Protein AF-A0A0F9AX05-F1 (afdb_monomer_lite)

pLDDT: mean 88.84, std 12.66, range [27.89, 98.5]

Radius of gyration: 30.12 Å; chains: 1; bounding box: 55×56×84 Å

Sequence (319 aa):
MSYNGGSSTVTGVDFEAWIVAEFLSKAILDDSISVKPQAKIIKNINGKEDKPLIEDVVVFRKDNIEFYDCKYRAPKAGQWTFARLKEHGVLDRLKKQYLKTPSYKLFFATGSPCPLIDEGFRRSASSETVFEARTGIKKGGYEIEWDKTKEYLGFTDKEMIGFTKRVELHQVNLKNLKEGIIPRLMDKITQVDSLPVLLKNLAEEAAGRGERITQGKIIDYLKKNGITPRSPLGTDEIIRDFKIASATLSNIKSTIGRKHHIPRDKTRRLIEWVETTSDEKKAACLIGAMGIGKTVITHDLCKELQNKSIPVLGIKTDH

Secondary structure (DSSP, 8-state):
------HHHHHHHHHHHHHHHHHHHHHHH-TT-EEEEEEEEE--TTSS--EEEEEEEEEE-SS-EEEEEEESS-GGGS---HHHHHHTTHHHHHHHHHHH-TTEEEEEEESS--HIIIIIIHHHHT-SSHHHHHHHHHHTT-HHHHHHHHHHHT--HHHHHHHHTTEEEEE--HHHHHHHHHHHHTTTBS-GGGHHHHHHHHHHHHHHHTPPEEHHHHHHHHHHTT--BPPPPPHHHHHHHHHHHTHHHHTS--EETTTEE---HHHHHHHHHHHH--GGG--------TTS-HHHHHHHHHHHHHHTT----------

Structure (mmCIF, N/CA/C/O backbone):
data_AF-A0A0F9AX05-F1
#
_entry.id   AF-A0A0F9AX05-F1
#
loop_
_atom_site.group_PDB
_atom_site.id
_atom_site.type_symbol
_atom_site.label_atom_id
_atom_site.label_alt_id
_atom_site.label_comp_id
_atom_site.label_asym_id
_atom_site.label_entity_id
_atom_site.label_seq_id
_atom_site.pdbx_PDB_ins_code
_atom_site.Cartn_x
_atom_site.Cartn_y
_atom_site.Cartn_z
_atom_site.occupancy
_atom_site.B_iso_or_equiv
_atom_site.auth_seq_id
_atom_site.auth_comp_id
_atom_site.auth_asym_id
_atom_site.auth_atom_id
_atom_site.pdbx_PDB_model_num
ATOM 1 N N . MET A 1 1 ? -5.572 15.000 -27.163 1.00 34.84 1 MET A N 1
ATOM 2 C CA . MET A 1 1 ? -6.143 13.689 -27.537 1.00 34.84 1 MET A CA 1
ATOM 3 C C . MET A 1 1 ? -7.502 13.577 -26.873 1.00 34.84 1 MET A C 1
ATOM 5 O O . MET A 1 1 ? -7.576 13.745 -25.663 1.00 34.84 1 MET A O 1
ATOM 9 N N . SER A 1 2 ? -8.563 13.407 -27.656 1.00 27.89 2 SER A N 1
ATOM 10 C CA . SER A 1 2 ? -9.942 13.256 -27.184 1.00 27.89 2 SER A CA 1
ATOM 11 C C . SER A 1 2 ? -10.171 11.839 -26.652 1.00 27.89 2 SER A C 1
ATOM 13 O O . SER A 1 2 ? -9.955 10.873 -27.381 1.00 27.89 2 SER A O 1
ATOM 15 N N . TYR A 1 3 ? -10.626 11.702 -25.406 1.00 40.06 3 TYR A N 1
ATOM 16 C CA . TYR A 1 3 ? -11.105 10.423 -24.878 1.00 40.06 3 TYR A CA 1
ATOM 17 C C . TYR A 1 3 ? -12.599 10.286 -25.192 1.00 40.06 3 TYR A C 1
ATOM 19 O O . TYR A 1 3 ? -13.436 10.834 -24.480 1.00 40.06 3 TYR A O 1
ATOM 27 N N . ASN A 1 4 ? -12.946 9.552 -26.251 1.00 34.69 4 ASN A N 1
ATOM 28 C CA . ASN A 1 4 ? -14.313 9.053 -26.410 1.00 34.69 4 ASN A CA 1
ATOM 29 C C . ASN A 1 4 ? -14.514 7.950 -25.360 1.00 34.69 4 ASN A C 1
ATOM 31 O O . ASN A 1 4 ? -13.909 6.882 -25.451 1.00 34.69 4 ASN A O 1
ATOM 35 N N . GLY A 1 5 ? -15.280 8.252 -24.310 1.00 37.34 5 GLY A N 1
ATOM 36 C CA . GLY A 1 5 ? -15.431 7.407 -23.126 1.00 37.34 5 GLY A CA 1
ATOM 37 C C . GLY A 1 5 ? -16.178 6.104 -23.409 1.00 37.34 5 GLY A C 1
ATOM 38 O O . GLY A 1 5 ? -17.397 6.046 -23.296 1.00 37.34 5 GLY A O 1
ATOM 39 N N . GLY A 1 6 ? -15.440 5.044 -23.738 1.00 39.84 6 GLY A N 1
ATOM 40 C CA . GLY A 1 6 ? -15.923 3.668 -23.614 1.00 39.84 6 GLY A CA 1
ATOM 41 C C . GLY A 1 6 ? -15.922 3.216 -22.148 1.00 39.84 6 GLY A C 1
ATOM 42 O O . GLY A 1 6 ? -15.252 3.819 -21.304 1.00 39.84 6 GLY A O 1
ATOM 43 N N . SER A 1 7 ? -16.627 2.124 -21.826 1.00 46.06 7 SER A N 1
ATOM 44 C CA . SER A 1 7 ? -16.709 1.610 -20.443 1.00 46.06 7 SER A CA 1
ATOM 45 C C . SER A 1 7 ? -15.331 1.316 -19.831 1.00 46.06 7 SER A C 1
ATOM 47 O O . SER A 1 7 ? -15.140 1.498 -18.632 1.00 46.06 7 SER A O 1
ATOM 49 N N . SER A 1 8 ? -14.338 0.973 -20.661 1.00 47.75 8 SER A N 1
ATOM 50 C CA . SER A 1 8 ? -12.946 0.768 -20.250 1.00 47.75 8 SER A CA 1
ATOM 51 C C . SER A 1 8 ? -12.280 2.029 -19.687 1.00 47.75 8 SER A C 1
ATOM 53 O O . SER A 1 8 ? -11.502 1.924 -18.741 1.00 47.75 8 SER A O 1
ATOM 55 N N . THR A 1 9 ? -12.604 3.216 -20.214 1.00 56.28 9 THR A N 1
ATOM 56 C CA . THR A 1 9 ? -12.087 4.496 -19.704 1.00 56.28 9 THR A CA 1
ATOM 57 C C . THR A 1 9 ? -12.684 4.793 -18.333 1.00 56.28 9 THR A C 1
ATOM 59 O O . THR A 1 9 ? -11.942 5.120 -17.416 1.00 56.28 9 THR A O 1
ATOM 62 N N . VAL A 1 10 ? -13.993 4.574 -18.157 1.00 60.84 10 VAL A N 1
ATOM 63 C CA . VAL A 1 10 ? -14.694 4.778 -16.875 1.00 60.84 10 VAL A CA 1
ATOM 64 C C . VAL A 1 10 ? -14.176 3.826 -15.791 1.00 60.84 10 VAL A C 1
ATOM 66 O O . VAL A 1 10 ? -13.926 4.258 -14.670 1.00 60.84 10 VAL A O 1
ATOM 69 N N . THR A 1 11 ? -13.944 2.551 -16.123 1.00 64.75 11 THR A N 1
ATOM 70 C CA . THR A 1 11 ? -13.353 1.584 -15.177 1.00 64.75 11 THR A CA 1
ATOM 71 C C . THR A 1 11 ? -11.884 1.857 -14.862 1.00 64.75 11 THR A C 1
ATOM 73 O O . THR A 1 11 ? -11.424 1.477 -13.791 1.00 64.75 11 THR A O 1
ATOM 76 N N . GLY A 1 12 ? -11.156 2.491 -15.790 1.00 63.97 12 GLY A N 1
ATOM 77 C CA . GLY A 1 12 ? -9.798 2.981 -15.563 1.00 63.97 12 GLY A CA 1
ATOM 78 C C . GLY A 1 12 ? -9.808 4.048 -14.479 1.00 63.97 12 GLY A C 1
ATOM 79 O O . GLY A 1 12 ? -9.321 3.769 -13.394 1.00 63.97 12 GLY A O 1
ATOM 80 N N . VAL A 1 13 ? -10.519 5.160 -14.728 1.00 70.31 13 VAL A N 1
ATOM 81 C CA . VAL A 1 13 ? -10.660 6.295 -13.789 1.00 70.31 13 VAL A CA 1
ATOM 82 C C . VAL A 1 13 ? -11.054 5.839 -12.380 1.00 70.31 13 VAL A C 1
ATOM 84 O O . VAL A 1 13 ? -10.560 6.362 -11.382 1.00 70.31 13 VAL A O 1
ATOM 87 N N . ASP A 1 14 ? -11.956 4.853 -12.287 1.00 84.69 14 ASP A N 1
ATOM 88 C CA . ASP A 1 14 ? -12.377 4.281 -11.006 1.00 84.69 14 ASP A CA 1
ATOM 89 C C . ASP A 1 14 ? -11.187 3.656 -10.257 1.00 84.69 14 ASP A C 1
ATOM 91 O O . ASP A 1 14 ? -11.012 3.910 -9.067 1.00 84.69 14 ASP A O 1
ATOM 95 N N . PHE A 1 15 ? -10.337 2.880 -10.938 1.00 91.38 15 PHE A N 1
ATOM 96 C CA . PHE A 1 15 ? -9.181 2.207 -10.339 1.00 91.38 15 PHE A CA 1
ATOM 97 C C . PHE A 1 15 ? -8.187 3.178 -9.705 1.00 91.38 15 PHE A C 1
ATOM 99 O O . PHE A 1 15 ? -7.765 2.936 -8.575 1.00 91.38 15 PHE A O 1
ATOM 106 N N . GLU A 1 16 ? -7.825 4.273 -10.380 1.00 92.94 16 GLU A N 1
ATOM 107 C CA . GLU A 1 16 ? -6.851 5.219 -9.824 1.00 92.94 16 GLU A CA 1
ATOM 108 C C . GLU A 1 16 ? -7.374 5.895 -8.544 1.00 92.94 16 GLU A C 1
ATOM 110 O O . GLU A 1 16 ? -6.639 6.027 -7.563 1.00 92.94 16 GLU A O 1
ATOM 115 N N . ALA A 1 17 ? -8.667 6.230 -8.492 1.00 94.62 17 ALA A N 1
ATOM 116 C CA . ALA A 1 17 ? -9.295 6.739 -7.273 1.00 94.62 17 ALA A CA 1
ATOM 117 C C . ALA A 1 17 ? -9.301 5.696 -6.138 1.00 94.62 17 ALA A C 1
ATOM 119 O O . ALA A 1 17 ? -9.070 6.041 -4.977 1.00 94.62 17 ALA A O 1
ATOM 120 N N . TRP A 1 18 ? -9.497 4.412 -6.460 1.00 96.12 18 TRP A N 1
ATOM 121 C CA . TRP A 1 18 ? -9.422 3.324 -5.478 1.00 96.12 18 TRP A CA 1
ATOM 122 C C . TRP A 1 18 ? -8.009 3.090 -4.931 1.00 96.12 18 TRP A C 1
ATOM 124 O O . TRP A 1 18 ? -7.873 2.770 -3.751 1.00 96.12 18 TRP A O 1
ATOM 134 N N . ILE A 1 19 ? -6.959 3.303 -5.732 1.00 96.81 19 ILE A N 1
ATOM 135 C CA . ILE A 1 19 ? -5.568 3.291 -5.241 1.00 96.81 19 ILE A CA 1
ATOM 136 C C . ILE A 1 19 ? -5.365 4.379 -4.185 1.00 96.81 19 ILE A C 1
ATOM 138 O O . ILE A 1 19 ? -4.797 4.124 -3.122 1.00 96.81 19 ILE A O 1
ATOM 142 N N . VAL A 1 20 ? -5.853 5.593 -4.449 1.00 97.44 20 VAL A N 1
ATOM 143 C CA . VAL A 1 20 ? -5.763 6.692 -3.480 1.00 97.44 20 VAL A CA 1
ATOM 144 C C . VAL A 1 20 ? -6.557 6.352 -2.220 1.00 97.44 20 VAL A C 1
ATOM 146 O O . VAL A 1 20 ? -6.007 6.468 -1.128 1.00 97.44 20 VAL A O 1
ATOM 149 N N . ALA A 1 21 ? -7.798 5.873 -2.350 1.00 97.38 21 ALA A N 1
ATOM 150 C CA . ALA A 1 21 ? -8.639 5.477 -1.217 1.00 97.38 21 ALA A CA 1
ATOM 151 C C . ALA A 1 21 ? -7.967 4.418 -0.322 1.00 97.38 21 ALA A C 1
ATOM 153 O O . ALA A 1 21 ? -7.997 4.526 0.906 1.00 97.38 21 ALA A O 1
ATOM 154 N N . GLU A 1 22 ? -7.290 3.441 -0.927 1.00 97.12 22 GLU A N 1
ATOM 155 C CA . GLU A 1 22 ? -6.486 2.449 -0.214 1.00 97.12 22 GLU A CA 1
ATOM 156 C C . GLU A 1 22 ? -5.372 3.111 0.616 1.00 97.12 22 GLU A C 1
ATOM 158 O O . GLU A 1 22 ? -5.210 2.791 1.796 1.00 97.12 22 GLU A O 1
ATOM 163 N N . PHE A 1 23 ? -4.632 4.079 0.066 1.00 98.00 23 PHE A N 1
ATOM 164 C CA . PHE A 1 23 ? -3.624 4.813 0.843 1.00 98.00 23 PHE A CA 1
ATOM 165 C C . PHE A 1 23 ? -4.230 5.715 1.919 1.00 98.00 23 PHE A C 1
ATOM 167 O O . PHE A 1 23 ? -3.675 5.795 3.014 1.00 98.00 23 PHE A O 1
ATOM 174 N N . LEU A 1 24 ? -5.375 6.349 1.656 1.00 98.12 24 LEU A N 1
ATOM 175 C CA . LEU A 1 24 ? -6.085 7.145 2.660 1.00 98.12 24 LEU A CA 1
ATOM 176 C C . LEU A 1 24 ? -6.514 6.288 3.848 1.00 98.12 24 LEU A C 1
ATOM 178 O O . LEU A 1 24 ? -6.349 6.699 4.991 1.00 98.12 24 LEU A O 1
ATOM 182 N N . SER A 1 25 ? -6.980 5.066 3.599 1.00 96.88 25 SER A N 1
ATOM 183 C CA . SER A 1 25 ? -7.344 4.153 4.683 1.00 96.88 25 SER A CA 1
ATOM 184 C C . SER A 1 25 ? -6.146 3.762 5.565 1.00 96.88 25 SER A C 1
ATOM 186 O O . SER A 1 25 ? -6.307 3.563 6.765 1.00 96.88 25 SER A O 1
ATOM 188 N N . LYS A 1 26 ? -4.930 3.708 5.001 1.00 96.62 26 LYS A N 1
ATOM 189 C CA . LYS A 1 26 ? -3.686 3.519 5.767 1.00 96.62 26 LYS A CA 1
ATOM 190 C C . LYS A 1 26 ? -3.318 4.784 6.540 1.00 96.62 26 LYS A C 1
ATOM 192 O O . LYS A 1 26 ? -2.958 4.689 7.704 1.00 96.62 26 LYS A O 1
ATOM 197 N N . ALA A 1 27 ? -3.480 5.956 5.927 1.00 96.81 27 ALA A N 1
ATOM 198 C CA . ALA A 1 27 ? -3.224 7.248 6.563 1.00 96.81 27 ALA A CA 1
ATOM 199 C C . ALA A 1 27 ? -4.173 7.561 7.730 1.00 96.81 27 ALA A C 1
ATOM 201 O O . ALA A 1 27 ? -3.827 8.338 8.610 1.00 96.81 27 ALA A O 1
ATOM 202 N N . ILE A 1 28 ? -5.354 6.936 7.791 1.00 95.00 28 ILE A N 1
ATOM 203 C CA . ILE A 1 28 ? -6.207 6.988 8.990 1.00 95.00 28 ILE A CA 1
ATOM 204 C C . ILE A 1 28 ? -5.493 6.373 10.200 1.00 95.00 28 ILE A C 1
ATOM 206 O O . ILE A 1 28 ? -5.662 6.866 11.312 1.00 95.00 28 ILE A O 1
ATOM 210 N N . LEU A 1 29 ? -4.691 5.326 9.996 1.00 92.69 29 LEU A N 1
ATOM 211 C CA . LEU A 1 29 ? -4.009 4.587 11.063 1.00 92.69 29 LEU A CA 1
ATOM 212 C C . LEU A 1 29 ? -2.605 5.112 11.384 1.00 92.69 29 LEU A C 1
ATOM 214 O O . LEU A 1 29 ? -2.062 4.761 12.426 1.00 92.69 29 LEU A O 1
ATOM 218 N N . ASP A 1 30 ? -2.025 5.917 10.498 1.00 93.75 30 ASP A N 1
ATOM 219 C CA . ASP A 1 30 ? -0.642 6.385 10.578 1.00 93.75 30 ASP A CA 1
ATOM 220 C C . ASP A 1 30 ? -0.562 7.831 10.070 1.00 93.75 30 ASP A C 1
ATOM 222 O O . ASP A 1 30 ? -0.712 8.103 8.874 1.00 93.75 30 ASP A O 1
ATOM 226 N N . ASP A 1 31 ? -0.335 8.761 10.997 1.00 94.25 31 ASP A N 1
ATOM 227 C CA . ASP A 1 31 ? -0.293 10.204 10.749 1.00 94.25 31 ASP A CA 1
ATOM 228 C C . ASP A 1 31 ? 0.945 10.652 9.961 1.00 94.25 31 ASP A C 1
ATOM 230 O O . ASP A 1 31 ? 0.955 11.741 9.376 1.00 94.25 31 ASP A O 1
ATOM 234 N N . SER A 1 32 ? 1.962 9.790 9.869 1.00 95.75 32 SER A N 1
ATOM 235 C CA . SER A 1 32 ? 3.136 10.017 9.033 1.00 95.75 32 SER A CA 1
ATOM 236 C C . SER A 1 32 ? 2.841 9.827 7.543 1.00 95.75 32 SER A C 1
ATOM 238 O O . SER A 1 32 ? 3.613 10.294 6.698 1.00 95.75 32 SER A O 1
ATOM 240 N N . ILE A 1 33 ? 1.716 9.184 7.204 1.00 97.69 33 ILE A N 1
ATOM 241 C CA . ILE A 1 33 ? 1.279 8.981 5.826 1.00 97.69 33 ILE A CA 1
ATOM 242 C C . ILE A 1 33 ? 0.402 10.148 5.377 1.00 97.69 33 ILE A C 1
ATOM 244 O O . ILE A 1 33 ? -0.569 10.554 6.013 1.00 97.69 33 ILE A O 1
ATOM 248 N N . SER A 1 34 ? 0.698 10.665 4.190 1.00 98.00 34 SER A N 1
ATOM 249 C CA . SER A 1 34 ? -0.200 11.588 3.492 1.00 98.00 34 SER A CA 1
ATOM 250 C C . SER A 1 34 ? -0.119 11.377 1.992 1.00 98.00 34 SER A C 1
ATOM 252 O O . SER A 1 34 ? 0.883 10.892 1.470 1.00 98.00 34 SER A O 1
ATOM 254 N N . VAL A 1 35 ? -1.189 11.730 1.292 1.00 98.31 35 VAL A N 1
ATOM 255 C CA . VAL A 1 35 ? -1.386 11.334 -0.103 1.00 98.31 35 VAL A CA 1
ATOM 256 C C . VAL A 1 35 ? -1.718 12.560 -0.934 1.00 98.31 35 VAL A C 1
ATOM 258 O O . VAL A 1 35 ? -2.546 13.376 -0.540 1.00 98.31 35 VAL A O 1
ATOM 261 N N . LYS A 1 36 ? -1.070 12.713 -2.085 1.00 97.75 36 LYS A N 1
ATOM 262 C CA . LYS A 1 36 ? -1.376 13.758 -3.061 1.00 97.75 36 LYS A CA 1
ATOM 263 C C . LYS A 1 36 ? -1.714 13.109 -4.406 1.00 97.75 36 LYS A C 1
ATOM 265 O O . LYS A 1 36 ? -0.784 12.707 -5.113 1.00 97.75 36 LYS A O 1
ATOM 270 N N . PRO A 1 37 ? -3.002 13.001 -4.775 1.00 96.44 37 PRO A N 1
ATOM 271 C CA . PRO A 1 37 ? -3.376 12.629 -6.132 1.00 96.44 37 PRO A CA 1
ATOM 272 C C . PRO A 1 37 ? -2.920 13.709 -7.123 1.00 96.44 37 PRO A C 1
ATOM 274 O O . PRO A 1 37 ? -3.012 14.908 -6.851 1.00 96.44 37 PRO A O 1
ATOM 277 N N . GLN A 1 38 ? -2.413 13.285 -8.277 1.00 93.06 38 GLN A N 1
ATOM 278 C CA . GLN A 1 38 ? -2.053 14.155 -9.391 1.00 93.06 38 GLN A CA 1
ATOM 279 C C . GLN A 1 38 ? -3.010 13.873 -10.542 1.00 93.06 38 GLN A C 1
ATOM 281 O O . GLN A 1 38 ? -3.013 12.781 -11.112 1.00 93.06 38 GLN A O 1
ATOM 286 N N . ALA A 1 39 ? -3.837 14.865 -10.861 1.00 88.19 39 ALA A N 1
ATOM 287 C CA . ALA A 1 39 ? -4.823 14.751 -11.917 1.00 88.19 39 ALA A CA 1
ATOM 288 C C . ALA A 1 39 ? -4.506 15.631 -13.121 1.00 88.19 39 ALA A C 1
ATOM 290 O O . ALA A 1 39 ? -3.912 16.705 -13.001 1.00 88.19 39 ALA A O 1
ATOM 291 N N . LYS A 1 40 ? -4.982 15.183 -14.283 1.00 83.88 40 LYS A N 1
ATOM 292 C CA . LYS A 1 40 ? -5.172 16.037 -15.451 1.00 83.88 40 LYS A CA 1
ATOM 293 C C . LYS A 1 40 ? -6.637 16.421 -15.559 1.00 83.88 40 LYS A C 1
ATOM 295 O O . LYS A 1 40 ? -7.527 15.585 -15.418 1.00 83.88 40 LYS A O 1
ATOM 300 N N . ILE A 1 41 ? -6.872 17.693 -15.848 1.00 75.81 41 ILE A N 1
ATOM 301 C CA . ILE A 1 41 ? -8.204 18.188 -16.171 1.00 75.81 41 ILE A CA 1
ATOM 302 C C . ILE A 1 41 ? -8.487 17.831 -17.629 1.00 75.81 41 ILE A C 1
ATOM 304 O O . ILE A 1 41 ? -7.778 18.281 -18.533 1.00 75.81 41 ILE A O 1
ATOM 308 N N . ILE A 1 42 ? -9.502 16.999 -17.858 1.00 69.50 42 ILE A N 1
ATOM 309 C CA . ILE A 1 42 ? -9.967 16.676 -19.205 1.00 69.50 42 ILE A CA 1
ATOM 310 C C . ILE A 1 42 ? -11.180 17.548 -19.497 1.00 69.50 42 ILE A C 1
ATOM 312 O O . ILE A 1 42 ? -12.224 17.391 -18.868 1.00 69.50 42 ILE A O 1
ATOM 316 N N . LYS A 1 43 ? -11.043 18.434 -20.487 1.00 62.69 43 LYS A N 1
ATOM 317 C CA . LYS A 1 43 ? -12.165 19.223 -20.995 1.00 62.69 43 LYS A CA 1
ATOM 318 C C . LYS A 1 43 ? -13.143 18.306 -21.714 1.00 62.69 43 LYS A C 1
ATOM 320 O O . LYS A 1 43 ? -12.780 17.661 -22.700 1.00 62.69 43 LYS A O 1
ATOM 325 N N . ASN A 1 44 ? -14.375 18.247 -21.224 1.00 58.97 44 ASN A N 1
ATOM 326 C CA . ASN A 1 44 ? -15.433 17.491 -21.875 1.00 58.97 44 ASN A CA 1
ATOM 327 C C . ASN A 1 44 ? -15.938 18.258 -23.109 1.00 58.97 44 ASN A C 1
ATOM 329 O O . ASN A 1 44 ? -16.245 19.446 -23.027 1.00 58.97 44 ASN A O 1
ATOM 333 N N . ILE A 1 45 ? -16.045 17.580 -24.255 1.00 53.53 45 ILE A N 1
ATOM 334 C CA . ILE A 1 45 ? -16.416 18.192 -25.547 1.00 53.53 45 ILE A CA 1
ATOM 335 C C . ILE A 1 45 ? -17.874 18.704 -25.524 1.00 53.53 45 ILE A C 1
ATOM 337 O O . ILE A 1 45 ? -18.232 19.593 -26.289 1.00 53.53 45 ILE A O 1
ATOM 341 N N . ASN A 1 46 ? -18.691 18.222 -24.579 1.00 55.22 46 ASN A N 1
ATOM 342 C CA . ASN A 1 46 ? -20.119 18.540 -24.470 1.00 55.22 46 ASN A CA 1
ATOM 343 C C . ASN A 1 46 ? -20.470 19.579 -23.382 1.00 55.22 46 ASN A C 1
ATOM 345 O O . ASN A 1 46 ? -21.625 19.653 -22.967 1.00 55.22 46 ASN A O 1
ATOM 349 N N . GLY A 1 47 ? -19.501 20.347 -22.868 1.00 49.84 47 GLY A N 1
ATOM 350 C CA . GLY A 1 47 ? -19.765 21.464 -21.943 1.00 49.84 47 GLY A CA 1
ATOM 351 C C . GLY A 1 47 ? -20.262 21.081 -20.539 1.00 49.84 47 GLY A C 1
ATOM 352 O O . GLY A 1 47 ? -20.583 21.962 -19.747 1.00 49.84 47 GLY A O 1
ATOM 353 N N . LYS A 1 48 ? -20.315 19.785 -20.203 1.00 53.00 48 LYS A N 1
ATOM 354 C CA . LYS A 1 48 ? -20.605 19.296 -18.848 1.00 53.00 48 LYS A CA 1
ATOM 355 C C . LYS A 1 48 ? -19.301 18.981 -18.124 1.00 53.00 48 LYS A C 1
ATOM 357 O O . LYS A 1 48 ? -18.673 17.982 -18.462 1.00 53.00 48 LYS A O 1
ATOM 362 N N . GLU A 1 49 ? -18.968 19.872 -17.192 1.00 56.44 49 GLU A N 1
ATOM 363 C CA . GLU A 1 49 ? -17.962 19.824 -16.118 1.00 56.44 49 GLU A CA 1
ATOM 364 C C . GLU A 1 49 ? -16.626 19.115 -16.399 1.00 56.44 49 GLU A C 1
ATOM 366 O O . GLU A 1 49 ? -16.538 17.943 -16.764 1.00 56.44 49 GLU A O 1
ATOM 371 N N . ASP A 1 50 ? -15.550 19.846 -16.125 1.00 65.75 50 ASP A N 1
ATOM 372 C CA . ASP A 1 50 ? -14.185 19.340 -16.094 1.00 65.75 50 ASP A CA 1
ATOM 373 C C . ASP A 1 50 ? -14.047 18.280 -14.987 1.00 65.75 50 ASP A C 1
ATOM 375 O O . ASP A 1 50 ? -14.001 18.608 -13.800 1.00 65.75 50 ASP A O 1
ATOM 379 N N . LYS A 1 51 ? -13.970 16.992 -15.357 1.00 71.12 51 LYS A N 1
ATOM 380 C CA . LYS A 1 51 ? -13.720 15.920 -14.384 1.00 71.12 51 LYS A CA 1
ATOM 381 C C . LYS A 1 51 ? -12.209 15.699 -14.224 1.00 71.12 51 LYS A C 1
ATOM 383 O O . LYS A 1 51 ? -11.533 15.429 -15.224 1.00 71.12 51 LYS A O 1
ATOM 388 N N . PRO A 1 52 ? -11.655 15.775 -12.999 1.00 79.94 52 PRO A N 1
ATOM 389 C CA . PRO A 1 52 ? -10.257 15.438 -12.767 1.00 79.94 52 PRO A CA 1
ATOM 390 C C . PRO A 1 52 ? -10.037 13.940 -12.995 1.00 79.94 52 PRO A C 1
ATOM 392 O O . PRO A 1 52 ? -10.691 13.101 -12.375 1.00 79.94 52 PRO A O 1
ATOM 395 N N . LEU A 1 53 ? -9.098 13.602 -13.879 1.00 85.31 53 LEU A N 1
ATOM 396 C CA . LEU A 1 53 ? -8.611 12.237 -14.050 1.00 85.31 53 LEU A CA 1
ATOM 397 C C . LEU A 1 53 ? -7.326 12.074 -13.246 1.00 85.31 53 LEU A C 1
ATOM 399 O O . LEU A 1 53 ? -6.310 12.661 -13.617 1.00 85.31 53 LEU A O 1
ATOM 403 N N . ILE A 1 54 ? -7.367 11.281 -12.174 1.00 89.50 54 ILE A N 1
ATOM 404 C CA . ILE A 1 54 ? -6.165 10.890 -11.429 1.00 89.50 54 ILE A CA 1
ATOM 405 C C . ILE A 1 54 ? -5.305 10.031 -12.354 1.00 89.50 54 ILE A C 1
ATOM 407 O O . ILE A 1 54 ? -5.757 8.997 -12.830 1.00 89.50 54 ILE A O 1
ATOM 411 N N . GLU A 1 55 ? -4.075 10.463 -12.618 1.00 87.94 55 GLU A N 1
ATOM 412 C CA . GLU A 1 55 ? -3.115 9.674 -13.400 1.00 87.94 55 GLU A CA 1
ATOM 413 C C . GLU A 1 55 ? -2.037 9.066 -12.508 1.00 87.94 55 GLU A C 1
ATOM 415 O O . GLU A 1 55 ? -1.677 7.899 -12.680 1.00 87.94 55 GLU A O 1
ATOM 420 N N . ASP A 1 56 ? -1.555 9.859 -11.550 1.00 93.56 56 ASP A N 1
ATOM 421 C CA . ASP A 1 56 ? -0.445 9.504 -10.681 1.00 93.56 56 ASP A CA 1
ATOM 422 C C . ASP A 1 56 ? -0.782 9.823 -9.218 1.00 93.56 56 ASP A C 1
ATOM 424 O O . ASP A 1 56 ? -1.627 10.671 -8.907 1.00 93.56 56 ASP A O 1
ATOM 428 N N . VAL A 1 57 ? -0.088 9.165 -8.293 1.00 96.56 57 VAL A N 1
ATOM 429 C CA . VAL A 1 57 ? -0.257 9.377 -6.851 1.00 96.56 57 VAL A CA 1
ATOM 430 C C . VAL A 1 57 ? 1.105 9.549 -6.200 1.00 96.56 57 VAL A C 1
ATOM 432 O O . VAL A 1 57 ? 2.011 8.750 -6.423 1.00 96.56 57 VAL A O 1
ATOM 435 N N . VAL A 1 58 ? 1.250 10.579 -5.366 1.00 97.50 58 VAL A N 1
ATOM 436 C CA . VAL A 1 58 ? 2.428 10.740 -4.506 1.00 97.50 58 VAL A CA 1
ATOM 437 C C . VAL A 1 58 ? 2.041 10.418 -3.073 1.00 97.50 58 VAL A C 1
ATOM 439 O O . VAL A 1 58 ? 1.156 11.064 -2.509 1.00 97.50 58 VAL A O 1
ATOM 442 N N . VAL A 1 59 ? 2.713 9.439 -2.480 1.00 98.06 59 VAL A N 1
ATOM 443 C CA . VAL A 1 59 ? 2.549 9.061 -1.076 1.00 98.06 59 VAL A CA 1
ATOM 444 C C . VAL A 1 59 ? 3.782 9.527 -0.317 1.00 98.06 59 VAL A C 1
ATOM 446 O O . VAL A 1 59 ? 4.911 9.189 -0.660 1.00 98.06 59 VAL A O 1
ATOM 449 N N . PHE A 1 60 ? 3.563 10.331 0.712 1.00 97.31 60 PHE A N 1
ATOM 450 C CA . PHE A 1 60 ? 4.604 10.800 1.614 1.00 97.31 60 PHE A CA 1
ATOM 451 C C . PHE A 1 60 ? 4.546 9.946 2.873 1.00 97.31 60 PHE A C 1
ATOM 453 O O . PHE A 1 60 ? 3.470 9.834 3.462 1.00 97.31 60 PHE A O 1
ATOM 460 N N . ARG A 1 61 ? 5.684 9.384 3.278 1.00 95.44 61 ARG A N 1
ATOM 461 C CA . ARG A 1 61 ? 5.882 8.759 4.590 1.00 95.44 61 ARG A CA 1
ATOM 462 C C . ARG A 1 61 ? 7.010 9.482 5.321 1.00 95.44 61 ARG A C 1
ATOM 464 O O . ARG A 1 61 ? 7.655 10.362 4.750 1.00 95.44 61 ARG A O 1
ATOM 471 N N . LYS A 1 62 ? 7.266 9.093 6.571 1.00 90.50 62 LYS A N 1
ATOM 472 C CA . LYS A 1 62 ? 8.327 9.680 7.403 1.00 90.50 62 LYS A CA 1
ATOM 473 C C . LYS A 1 62 ? 9.705 9.667 6.726 1.00 90.50 62 LYS A C 1
ATOM 475 O O . LYS A 1 62 ? 10.368 10.698 6.694 1.00 90.50 62 LYS A O 1
ATOM 480 N N . ASP A 1 63 ? 10.087 8.528 6.146 1.00 89.50 63 ASP A N 1
ATOM 481 C CA . ASP A 1 63 ? 11.462 8.294 5.675 1.00 89.50 63 ASP A CA 1
ATOM 482 C C . ASP A 1 63 ? 11.592 8.225 4.147 1.00 89.50 63 ASP A C 1
ATOM 484 O O . ASP A 1 63 ? 12.699 8.178 3.609 1.00 89.50 63 ASP A O 1
ATOM 488 N N . ASN A 1 64 ? 10.475 8.200 3.415 1.00 93.31 64 ASN A N 1
ATOM 489 C CA . ASN A 1 64 ? 10.493 8.096 1.962 1.00 93.31 64 ASN A CA 1
ATOM 490 C C . ASN A 1 64 ? 9.301 8.798 1.299 1.00 93.31 64 ASN A C 1
ATOM 492 O O . ASN A 1 64 ? 8.264 9.080 1.903 1.00 93.31 64 ASN A O 1
ATOM 496 N N . ILE A 1 65 ? 9.470 9.073 0.006 1.00 95.94 65 ILE A N 1
ATOM 497 C CA . ILE A 1 65 ? 8.397 9.541 -0.866 1.00 95.94 65 ILE A CA 1
ATOM 498 C C . ILE A 1 65 ? 8.257 8.527 -1.994 1.00 95.94 65 ILE A C 1
ATOM 500 O O . ILE A 1 65 ? 9.242 8.113 -2.609 1.00 95.94 65 ILE A O 1
ATOM 504 N N . GLU A 1 66 ? 7.025 8.118 -2.243 1.00 97.81 66 GLU A N 1
ATOM 505 C CA . GLU A 1 66 ? 6.673 7.113 -3.232 1.00 97.81 66 GLU A CA 1
ATOM 506 C C . GLU A 1 66 ? 5.841 7.777 -4.329 1.00 97.81 66 GLU A C 1
ATOM 508 O O . GLU A 1 66 ? 4.890 8.508 -4.050 1.00 97.81 66 GLU A O 1
ATOM 513 N N . PHE A 1 67 ? 6.199 7.526 -5.582 1.00 98.00 67 PHE A N 1
ATOM 514 C CA . PHE A 1 67 ? 5.446 7.961 -6.751 1.00 98.00 67 PHE A CA 1
ATOM 515 C C . PHE A 1 67 ? 4.845 6.739 -7.436 1.00 98.00 67 PHE A C 1
ATOM 517 O O . PHE A 1 67 ? 5.578 5.813 -7.768 1.00 98.00 67 PHE A O 1
ATOM 524 N N . TYR A 1 68 ? 3.540 6.753 -7.684 1.00 98.12 68 TYR A N 1
ATOM 525 C CA . TYR A 1 68 ? 2.808 5.674 -8.336 1.00 98.12 68 TYR A CA 1
ATOM 526 C C . TYR A 1 68 ? 2.240 6.162 -9.673 1.00 98.12 68 TYR A C 1
ATOM 528 O O . TYR A 1 68 ? 1.327 6.987 -9.676 1.00 98.12 68 TYR A O 1
ATOM 536 N N . ASP A 1 69 ? 2.733 5.625 -10.794 1.00 96.69 69 ASP A N 1
ATOM 537 C CA . ASP A 1 69 ? 2.053 5.726 -12.095 1.00 96.69 69 ASP A CA 1
ATOM 538 C C . ASP A 1 69 ? 0.954 4.665 -12.132 1.00 96.69 69 ASP A C 1
ATOM 540 O O . ASP A 1 69 ? 1.244 3.465 -12.094 1.00 96.69 69 ASP A O 1
ATOM 544 N N . CYS A 1 70 ? -0.306 5.093 -12.147 1.00 95.12 70 CYS A N 1
ATOM 545 C CA . CYS A 1 70 ? -1.439 4.190 -11.984 1.00 95.12 70 CYS A CA 1
ATOM 546 C C . CYS A 1 70 ? -2.096 3.905 -13.336 1.00 95.12 70 CYS A C 1
ATOM 548 O O . CYS A 1 70 ? -2.467 4.830 -14.061 1.00 95.12 70 CYS A O 1
ATOM 550 N N . LYS A 1 71 ? -2.243 2.623 -13.693 1.00 93.25 71 LYS A N 1
ATOM 551 C CA . LYS A 1 71 ? -2.967 2.179 -14.894 1.00 93.25 71 LYS A CA 1
ATOM 552 C C . LYS A 1 71 ? -3.729 0.895 -14.614 1.00 93.25 71 LYS A C 1
ATOM 554 O O . LYS A 1 71 ? -3.113 -0.135 -14.348 1.00 93.25 71 LYS A O 1
ATOM 559 N N . TYR A 1 72 ? -5.056 0.906 -14.749 1.00 91.31 72 TYR A N 1
ATOM 560 C CA . TYR A 1 72 ? -5.861 -0.253 -14.347 1.00 91.31 72 TYR A CA 1
ATOM 561 C C . TYR A 1 72 ? -5.456 -1.578 -15.009 1.00 91.31 72 TYR A C 1
ATOM 563 O O . TYR A 1 72 ? -5.107 -2.531 -14.318 1.00 91.31 72 TYR A O 1
ATOM 571 N N . ARG A 1 73 ? -5.508 -1.673 -16.338 1.00 90.56 73 ARG A N 1
ATOM 572 C CA . ARG A 1 73 ? -5.210 -2.916 -17.064 1.00 90.56 73 ARG A CA 1
ATOM 573 C C . ARG A 1 73 ? -4.426 -2.626 -18.327 1.00 90.56 73 ARG A C 1
ATOM 575 O O . ARG A 1 73 ? -4.614 -1.583 -18.952 1.00 90.56 73 ARG A O 1
ATOM 582 N N . ALA A 1 74 ? -3.600 -3.585 -18.727 1.00 90.56 74 ALA A N 1
ATOM 583 C CA . ALA A 1 74 ? -2.963 -3.544 -20.030 1.00 90.56 74 ALA A CA 1
ATOM 584 C C . ALA A 1 74 ? -4.036 -3.593 -21.137 1.00 90.56 74 ALA A C 1
ATOM 586 O O . ALA A 1 74 ? -5.029 -4.324 -20.998 1.00 90.56 74 ALA A O 1
ATOM 587 N N . PRO A 1 75 ? -3.841 -2.875 -22.258 1.00 87.06 75 PRO A N 1
ATOM 588 C CA . PRO A 1 75 ? -4.751 -2.934 -23.396 1.00 87.06 75 PRO A CA 1
ATOM 589 C C . PRO A 1 75 ? -5.043 -4.374 -23.839 1.00 87.06 75 PRO A C 1
ATOM 591 O O . PRO A 1 75 ? -4.154 -5.232 -23.840 1.00 87.06 75 PRO A O 1
ATOM 594 N N . LYS A 1 76 ? -6.295 -4.635 -24.238 1.00 85.06 76 LYS A N 1
ATOM 595 C CA . LYS A 1 76 ? -6.766 -5.951 -24.714 1.00 85.06 76 LYS A CA 1
ATOM 596 C C . LYS A 1 76 ? -6.591 -7.092 -23.687 1.00 85.06 76 LYS A C 1
ATOM 598 O O . LYS A 1 76 ? -6.301 -8.216 -24.076 1.00 85.06 76 LYS A O 1
ATOM 603 N N . ALA A 1 77 ? -6.747 -6.792 -22.390 1.00 70.38 77 ALA A N 1
ATOM 604 C CA . ALA A 1 77 ? -6.797 -7.765 -21.285 1.00 70.38 77 ALA A CA 1
ATOM 605 C C . ALA A 1 77 ? -5.603 -8.744 -21.207 1.00 70.38 77 ALA A C 1
ATOM 607 O O . ALA A 1 77 ? -5.766 -9.909 -20.860 1.00 70.38 77 ALA A O 1
ATOM 608 N N . GLY A 1 78 ? -4.398 -8.262 -21.524 1.00 86.62 78 GLY A N 1
ATOM 609 C CA . GLY A 1 78 ? -3.163 -9.050 -21.445 1.00 86.62 78 GLY A CA 1
ATOM 610 C C . GLY A 1 78 ? -2.205 -8.553 -20.363 1.00 86.62 78 GLY A C 1
ATOM 611 O O . GLY A 1 78 ? -2.614 -8.062 -19.311 1.00 86.62 78 GLY A O 1
ATOM 612 N N . GLN A 1 79 ? -0.913 -8.631 -20.670 1.00 95.31 79 GLN A N 1
ATOM 613 C CA . GLN A 1 79 ? 0.176 -8.108 -19.845 1.00 95.31 79 GLN A CA 1
ATOM 614 C C . GLN A 1 79 ? 0.744 -6.797 -20.397 1.00 95.31 79 GLN A C 1
ATOM 616 O O . GLN A 1 79 ? 0.590 -6.475 -21.580 1.00 95.31 79 GLN A O 1
ATOM 621 N N . TRP A 1 80 ? 1.429 -6.040 -19.554 1.00 97.25 80 TRP A N 1
ATOM 622 C CA . TRP A 1 80 ? 2.202 -4.879 -19.967 1.00 97.25 80 TRP A CA 1
ATOM 623 C C . TRP A 1 80 ? 3.516 -5.326 -20.607 1.00 97.25 80 TRP A C 1
ATOM 625 O O . TRP A 1 80 ? 4.403 -5.860 -19.946 1.00 97.25 80 TRP A O 1
ATOM 635 N N . THR A 1 81 ? 3.623 -5.122 -21.918 1.00 96.25 81 THR A N 1
ATOM 636 C CA . THR A 1 81 ? 4.856 -5.322 -22.689 1.00 96.25 81 THR A CA 1
ATOM 637 C C . THR A 1 81 ? 5.597 -3.996 -22.837 1.00 96.25 81 THR A C 1
ATOM 639 O O . THR A 1 81 ? 4.997 -2.933 -22.667 1.00 96.25 81 THR A O 1
ATOM 642 N N . PHE A 1 82 ? 6.873 -4.035 -23.235 1.00 96.81 82 PHE A N 1
ATOM 643 C CA . PHE A 1 82 ? 7.646 -2.826 -23.553 1.00 96.81 82 PHE A CA 1
ATOM 644 C C . PHE A 1 82 ? 6.882 -1.866 -24.487 1.00 96.81 82 PHE A C 1
ATOM 646 O O . PHE A 1 82 ? 6.750 -0.682 -24.186 1.00 96.81 82 PHE A O 1
ATOM 653 N N . ALA A 1 83 ? 6.303 -2.387 -25.577 1.00 96.31 83 ALA A N 1
ATOM 654 C CA . ALA A 1 83 ? 5.549 -1.583 -26.539 1.00 96.31 83 ALA A CA 1
ATOM 655 C C . ALA A 1 83 ? 4.357 -0.856 -25.892 1.00 96.31 83 ALA A C 1
ATOM 657 O O . ALA A 1 83 ? 4.153 0.324 -26.155 1.00 96.31 83 ALA A O 1
ATOM 658 N N . ARG A 1 84 ? 3.618 -1.528 -24.998 1.00 95.88 84 ARG A N 1
ATOM 659 C CA . ARG A 1 84 ? 2.461 -0.946 -24.293 1.00 95.88 84 ARG A CA 1
ATOM 660 C C . ARG A 1 84 ? 2.885 0.084 -23.250 1.00 95.88 84 ARG A C 1
ATOM 662 O O . ARG A 1 84 ? 2.248 1.122 -23.117 1.00 95.88 84 ARG A O 1
ATOM 669 N N . LEU A 1 85 ? 3.968 -0.184 -22.520 1.00 96.81 85 LEU A N 1
ATOM 670 C CA . LEU A 1 85 ? 4.519 0.770 -21.556 1.00 96.81 85 LEU A CA 1
ATOM 671 C C . LEU A 1 85 ? 5.000 2.054 -22.253 1.00 96.81 85 LEU A C 1
ATOM 673 O O . LEU A 1 85 ? 4.782 3.145 -21.727 1.00 96.81 85 LEU A O 1
ATOM 677 N N . LYS A 1 86 ? 5.600 1.922 -23.444 1.00 96.44 86 LYS A N 1
ATOM 678 C CA . LYS A 1 86 ? 5.989 3.038 -24.318 1.00 96.44 86 LYS A CA 1
ATOM 679 C C . LYS A 1 86 ? 4.776 3.794 -24.864 1.00 96.44 86 LYS A C 1
ATOM 681 O O . LYS A 1 86 ? 4.694 5.002 -24.696 1.00 96.44 86 LYS A O 1
ATOM 686 N N . GLU A 1 87 ? 3.817 3.094 -25.469 1.00 94.94 87 GLU A N 1
ATOM 687 C CA . GLU A 1 87 ? 2.602 3.689 -26.052 1.00 94.94 87 GLU A CA 1
ATOM 688 C C . GLU A 1 87 ? 1.812 4.520 -25.028 1.00 94.94 87 GLU A C 1
ATOM 690 O O . GLU A 1 87 ? 1.341 5.613 -25.333 1.00 94.94 87 GLU A O 1
ATOM 695 N N . HIS A 1 88 ? 1.726 4.041 -23.784 1.00 92.75 88 HIS A N 1
ATOM 696 C CA . HIS A 1 88 ? 1.039 4.736 -22.693 1.00 92.75 88 HIS A CA 1
ATOM 697 C C . HIS A 1 88 ? 1.940 5.702 -21.898 1.00 92.75 88 HIS A C 1
ATOM 699 O O . HIS A 1 88 ? 1.513 6.250 -20.872 1.00 92.75 88 HIS A O 1
ATOM 705 N N . GLY A 1 89 ? 3.186 5.913 -22.337 1.00 95.38 89 GLY A N 1
ATOM 706 C CA . GLY A 1 89 ? 4.147 6.840 -21.731 1.00 95.38 89 GLY A CA 1
ATOM 707 C C . GLY A 1 89 ? 4.501 6.534 -20.272 1.00 95.38 89 GLY A C 1
ATOM 708 O O . GLY A 1 89 ? 4.874 7.444 -19.535 1.00 95.38 89 GLY A O 1
ATOM 709 N N . VAL A 1 90 ? 4.340 5.282 -19.827 1.00 96.31 90 VAL A N 1
ATOM 710 C CA . VAL A 1 90 ? 4.648 4.859 -18.447 1.00 96.31 90 VAL A CA 1
ATOM 711 C C . VAL A 1 90 ? 6.149 4.989 -18.190 1.00 96.31 90 VAL A C 1
ATOM 713 O O . VAL A 1 90 ? 6.568 5.605 -17.214 1.00 96.31 90 VAL A O 1
ATOM 716 N N . LEU A 1 91 ? 6.975 4.480 -19.112 1.00 97.81 91 LEU A N 1
ATOM 717 C CA . LEU A 1 91 ? 8.435 4.561 -18.997 1.00 97.81 91 LEU A CA 1
ATOM 718 C C . LEU A 1 91 ? 8.932 6.013 -18.981 1.00 97.81 91 LEU A C 1
ATOM 720 O O . LEU A 1 91 ? 9.824 6.338 -18.202 1.00 97.81 91 LEU A O 1
ATOM 724 N N . ASP A 1 92 ? 8.321 6.899 -19.771 1.00 97.69 92 ASP A N 1
ATOM 725 C CA . ASP A 1 92 ? 8.693 8.317 -19.809 1.00 97.69 92 ASP A CA 1
ATOM 726 C C . ASP A 1 92 ? 8.363 9.037 -18.504 1.00 97.69 92 ASP A C 1
ATOM 728 O O . ASP A 1 92 ? 9.177 9.818 -18.004 1.00 97.69 92 ASP A O 1
ATOM 732 N N . ARG A 1 93 ? 7.186 8.769 -17.920 1.00 96.06 93 ARG A N 1
ATOM 733 C CA . ARG A 1 93 ? 6.803 9.343 -16.623 1.00 96.06 93 ARG A CA 1
ATOM 734 C C . ARG A 1 93 ? 7.713 8.834 -15.511 1.00 96.06 93 ARG A C 1
ATOM 736 O O . ARG A 1 93 ? 8.232 9.652 -14.752 1.00 96.06 93 ARG A O 1
ATOM 743 N N . LEU A 1 94 ? 7.999 7.533 -15.468 1.00 97.44 94 LEU A N 1
ATOM 744 C CA . LEU A 1 94 ? 8.941 6.962 -14.501 1.00 97.44 94 LEU A CA 1
ATOM 745 C C . LEU A 1 94 ? 10.351 7.550 -14.668 1.00 97.44 94 LEU A C 1
ATOM 747 O O . LEU A 1 94 ? 10.936 8.001 -13.684 1.00 97.44 94 LEU A O 1
ATOM 751 N N . LYS A 1 95 ? 10.878 7.642 -15.899 1.00 97.62 95 LYS A N 1
ATOM 752 C CA . LYS A 1 95 ? 12.170 8.297 -16.182 1.00 97.62 95 LYS A CA 1
ATOM 753 C C . LYS A 1 95 ? 12.171 9.750 -15.717 1.00 97.62 95 LYS A C 1
ATOM 755 O O . LYS A 1 95 ? 13.112 10.188 -15.055 1.00 97.62 95 LYS A O 1
ATOM 760 N N . LYS A 1 96 ? 11.118 10.507 -16.031 1.00 96.69 96 LYS A N 1
ATOM 761 C CA . LYS A 1 96 ? 10.993 11.910 -15.624 1.00 96.69 96 LYS A CA 1
ATOM 762 C C . LYS A 1 96 ? 11.072 12.056 -14.105 1.00 96.69 96 LYS A C 1
ATOM 764 O O . LYS A 1 96 ? 11.782 12.938 -13.631 1.00 96.69 96 LYS A O 1
ATOM 769 N N . GLN A 1 97 ? 10.388 11.200 -13.345 1.00 96.19 97 GLN A N 1
ATOM 770 C CA . GLN A 1 97 ? 10.445 11.242 -11.880 1.00 96.19 97 GLN A CA 1
ATOM 771 C C . GLN A 1 97 ? 11.794 10.766 -11.331 1.00 96.19 97 GLN A C 1
ATOM 773 O O . GLN A 1 97 ? 12.321 11.385 -10.407 1.00 96.19 97 GLN A O 1
ATOM 778 N N . TYR A 1 98 ? 12.393 9.734 -11.933 1.00 96.81 98 TYR A N 1
ATOM 779 C CA . TYR A 1 98 ? 13.728 9.249 -11.575 1.00 96.81 98 TYR A CA 1
ATOM 780 C C . TYR A 1 98 ? 14.777 10.362 -11.638 1.00 96.81 98 TYR A C 1
ATOM 782 O O . TYR A 1 98 ? 15.533 10.535 -10.678 1.00 96.81 98 TYR A O 1
ATOM 790 N N . LEU A 1 99 ? 14.769 11.131 -12.733 1.00 96.12 99 LEU A N 1
ATOM 791 C CA . LEU A 1 99 ? 15.688 12.248 -12.963 1.00 96.12 99 LEU A CA 1
ATOM 792 C C . LEU A 1 99 ? 15.351 13.474 -12.107 1.00 96.12 99 LEU A C 1
ATOM 794 O O . LEU A 1 99 ? 16.251 14.162 -11.636 1.00 96.12 99 LEU A O 1
ATOM 798 N N . LYS A 1 100 ? 14.060 13.762 -11.904 1.00 94.50 100 LYS A N 1
ATOM 799 C CA . LYS A 1 100 ? 13.619 14.955 -11.170 1.00 94.50 100 LYS A CA 1
ATOM 800 C C . LYS A 1 100 ? 13.861 14.844 -9.668 1.00 94.50 100 LYS A C 1
ATOM 802 O O . LYS A 1 100 ? 14.150 15.852 -9.025 1.00 94.50 100 LYS A O 1
ATOM 807 N N . THR A 1 101 ? 13.666 13.668 -9.079 1.00 89.75 101 THR A N 1
ATOM 808 C CA . THR A 1 101 ? 13.722 13.528 -7.621 1.00 89.75 101 THR A CA 1
ATOM 809 C C . THR A 1 101 ? 14.446 12.248 -7.226 1.00 89.75 101 THR A C 1
ATOM 811 O O . THR A 1 101 ? 13.812 11.197 -7.139 1.00 89.75 101 THR A O 1
ATOM 814 N N . PRO A 1 102 ? 15.768 12.316 -6.966 1.00 84.38 102 PRO A N 1
ATOM 815 C CA . PRO A 1 102 ? 16.613 11.148 -6.705 1.00 84.38 102 PRO A CA 1
ATOM 816 C C . PRO A 1 102 ? 16.194 10.266 -5.519 1.00 84.38 102 PRO A C 1
ATOM 818 O O . PRO A 1 102 ? 16.547 9.093 -5.479 1.00 84.38 102 PRO A O 1
ATOM 821 N N . SER A 1 103 ? 15.424 10.801 -4.569 1.00 87.31 103 SER A N 1
ATOM 822 C CA . SER A 1 103 ? 14.987 10.083 -3.365 1.00 87.31 103 SER A CA 1
ATOM 823 C C . SER A 1 103 ? 13.687 9.291 -3.527 1.00 87.31 103 SER A C 1
ATOM 825 O O . SER A 1 103 ? 13.323 8.538 -2.627 1.00 87.31 103 SER A O 1
ATOM 827 N N . TYR A 1 104 ? 12.959 9.446 -4.639 1.00 93.25 104 TYR A N 1
ATOM 828 C CA . TYR A 1 104 ? 11.664 8.778 -4.796 1.00 93.25 104 TYR A CA 1
ATOM 829 C C . TYR A 1 104 ? 11.823 7.273 -5.017 1.00 93.25 104 TYR A C 1
ATOM 831 O O . TYR A 1 104 ? 12.620 6.853 -5.861 1.00 93.25 104 TYR A O 1
ATOM 839 N N . LYS A 1 105 ? 10.995 6.471 -4.348 1.00 96.88 105 LYS A N 1
ATOM 840 C CA . LYS A 1 105 ? 10.659 5.134 -4.848 1.00 96.88 105 LYS A CA 1
ATOM 841 C C . LYS A 1 105 ? 9.578 5.270 -5.911 1.00 96.88 105 LYS A C 1
ATOM 843 O O . LYS A 1 105 ? 8.633 6.038 -5.737 1.00 96.88 105 LYS A O 1
ATOM 848 N N . LEU A 1 106 ? 9.737 4.572 -7.024 1.00 98.19 106 LEU A N 1
ATOM 849 C CA . LEU A 1 106 ? 8.867 4.682 -8.184 1.00 98.19 106 LEU A CA 1
ATOM 850 C C . LEU A 1 106 ? 8.112 3.371 -8.356 1.00 98.19 106 LEU A C 1
ATOM 852 O O . LEU A 1 106 ? 8.709 2.302 -8.410 1.00 98.19 106 LEU A O 1
ATOM 856 N N . PHE A 1 107 ? 6.801 3.457 -8.478 1.00 98.38 107 PHE A N 1
ATOM 857 C CA . PHE A 1 107 ? 5.931 2.309 -8.616 1.00 98.38 107 PHE A CA 1
ATOM 858 C C . PHE A 1 107 ? 5.123 2.423 -9.894 1.00 98.38 107 PHE A C 1
ATOM 860 O O . PHE A 1 107 ? 4.587 3.483 -10.223 1.00 98.38 107 PHE A O 1
ATOM 867 N N . PHE A 1 108 ? 4.989 1.301 -10.587 1.00 98.19 108 PHE A N 1
ATOM 868 C CA . PHE A 1 108 ? 3.945 1.130 -11.582 1.00 98.19 108 PHE A CA 1
ATOM 869 C C . PHE A 1 108 ? 2.784 0.361 -10.946 1.00 98.19 108 PHE A C 1
ATOM 871 O O . PHE A 1 108 ? 2.920 -0.825 -10.652 1.00 98.19 108 PHE A O 1
ATOM 878 N N . ALA A 1 109 ? 1.661 1.032 -10.687 1.00 97.38 109 ALA A N 1
ATOM 879 C CA . ALA A 1 109 ? 0.488 0.427 -10.062 1.00 97.38 109 ALA A CA 1
ATOM 880 C C . ALA A 1 109 ? -0.517 -0.039 -11.112 1.00 97.38 109 ALA A C 1
ATOM 882 O O . ALA A 1 109 ? -1.054 0.764 -11.878 1.00 97.38 109 ALA A O 1
ATOM 883 N N . THR A 1 110 ? -0.806 -1.338 -11.143 1.00 96.38 110 THR A N 1
ATOM 884 C CA . THR A 1 110 ? -1.698 -1.908 -12.158 1.00 96.38 110 THR A CA 1
ATOM 885 C C . THR A 1 110 ? -2.365 -3.202 -11.708 1.00 96.38 110 THR A C 1
ATOM 887 O O . THR A 1 110 ? -1.858 -3.907 -10.847 1.00 96.38 110 THR A O 1
ATOM 890 N N . GLY A 1 111 ? -3.507 -3.546 -12.298 1.00 94.38 111 GLY A N 1
ATOM 891 C CA . GLY A 1 111 ? -4.152 -4.847 -12.128 1.00 94.38 111 GLY A CA 1
ATOM 892 C C . GLY A 1 111 ? -3.665 -5.928 -13.094 1.00 94.38 111 GLY A C 1
ATOM 893 O O . GLY A 1 111 ? -3.992 -7.097 -12.898 1.00 94.38 111 GLY A O 1
ATOM 894 N N . SER A 1 112 ? -2.895 -5.569 -14.125 1.00 95.81 112 SER A N 1
ATOM 895 C CA . SER A 1 112 ? -2.356 -6.520 -15.107 1.00 95.81 112 SER A CA 1
ATOM 896 C C . SER A 1 112 ? -0.897 -6.885 -14.814 1.00 95.81 112 SER A C 1
ATOM 898 O O . SER A 1 112 ? -0.143 -6.022 -14.370 1.00 95.81 112 SER A O 1
ATOM 900 N N . PRO A 1 113 ? -0.449 -8.110 -15.141 1.00 96.94 113 PRO A N 1
ATOM 901 C CA . PRO A 1 113 ? 0.961 -8.475 -15.037 1.00 96.94 113 PRO A CA 1
ATOM 902 C C . PRO A 1 113 ? 1.858 -7.559 -15.875 1.00 96.94 113 PRO A C 1
ATOM 904 O O . PRO A 1 113 ? 1.461 -7.099 -16.950 1.00 96.94 113 PRO A O 1
ATOM 907 N N . CYS A 1 114 ? 3.085 -7.338 -15.413 1.00 97.69 114 CYS A N 1
ATOM 908 C CA . CYS A 1 114 ? 4.104 -6.578 -16.134 1.00 97.69 114 CYS A CA 1
ATOM 909 C C . CYS A 1 114 ? 5.478 -7.254 -15.981 1.00 97.69 114 CYS A C 1
ATOM 911 O O . CYS A 1 114 ? 6.306 -6.760 -15.214 1.00 97.69 114 CYS A O 1
ATOM 913 N N . PRO A 1 115 ? 5.743 -8.366 -16.697 1.00 97.12 115 PRO A N 1
ATOM 914 C CA . PRO A 1 115 ? 6.944 -9.182 -16.482 1.00 97.12 115 PRO A CA 1
ATOM 915 C C . PRO A 1 115 ? 8.263 -8.411 -16.620 1.00 97.12 115 PRO A C 1
ATOM 917 O O . PRO A 1 115 ? 9.212 -8.661 -15.884 1.00 97.12 115 PRO A O 1
ATOM 920 N N . LEU A 1 116 ? 8.310 -7.404 -17.502 1.00 97.06 116 LEU A N 1
ATOM 921 C CA . LEU A 1 116 ? 9.491 -6.552 -17.654 1.00 97.06 116 LEU A CA 1
ATOM 922 C C . LEU A 1 116 ? 9.874 -5.836 -16.349 1.00 97.06 116 LEU A C 1
ATOM 924 O O . LEU A 1 116 ? 11.049 -5.798 -16.008 1.00 97.06 116 LEU A O 1
ATOM 928 N N . ILE A 1 117 ? 8.902 -5.274 -15.624 1.00 97.69 117 ILE A N 1
ATOM 929 C CA . ILE A 1 117 ? 9.168 -4.571 -14.358 1.00 97.69 117 ILE A CA 1
ATOM 930 C C . ILE A 1 117 ? 9.239 -5.576 -13.204 1.00 97.69 117 ILE A C 1
ATOM 932 O O . ILE A 1 117 ? 10.128 -5.482 -12.364 1.00 97.69 117 ILE A O 1
ATOM 936 N N . ASP A 1 118 ? 8.325 -6.549 -13.173 1.00 96.50 118 ASP A N 1
ATOM 937 C CA . ASP A 1 118 ? 8.244 -7.533 -12.092 1.00 96.50 118 ASP A CA 1
ATOM 938 C C . ASP A 1 118 ? 9.504 -8.394 -11.999 1.00 96.50 118 ASP A C 1
ATOM 940 O O . ASP A 1 118 ? 10.039 -8.615 -10.919 1.00 96.50 118 ASP A O 1
ATOM 944 N N . GLU A 1 119 ? 9.999 -8.863 -13.140 1.00 95.56 119 GLU A N 1
ATOM 945 C CA . GLU A 1 119 ? 11.088 -9.825 -13.195 1.00 95.56 119 GLU A CA 1
ATOM 946 C C . GLU A 1 119 ? 12.335 -9.232 -13.849 1.00 95.56 119 GLU A C 1
ATOM 948 O O . GLU A 1 119 ? 13.414 -9.285 -13.256 1.00 95.56 119 GLU A O 1
ATOM 953 N N . GLY A 1 120 ? 12.196 -8.626 -15.032 1.00 95.25 120 GLY A N 1
ATOM 954 C CA . GLY A 1 120 ? 13.325 -8.050 -15.768 1.00 95.25 120 GLY A CA 1
ATOM 955 C C . GLY A 1 120 ? 14.086 -7.005 -14.945 1.00 95.25 120 GLY A C 1
ATOM 956 O O . GLY A 1 120 ? 15.285 -7.152 -14.710 1.00 95.25 120 GLY A O 1
ATOM 957 N N . PHE A 1 121 ? 13.383 -5.985 -14.444 1.00 97.12 121 PHE A N 1
ATOM 958 C CA . PHE A 1 121 ? 13.983 -4.923 -13.630 1.00 97.12 121 PHE A CA 1
ATOM 959 C C . PHE A 1 121 ? 14.404 -5.420 -12.248 1.00 97.12 121 PHE A C 1
ATOM 961 O O . PHE A 1 121 ? 15.451 -5.020 -11.751 1.00 97.12 121 PHE A O 1
ATOM 968 N N . ARG A 1 122 ? 13.640 -6.321 -11.620 1.00 94.75 122 ARG A N 1
ATOM 969 C CA . ARG A 1 122 ? 14.005 -6.872 -10.305 1.00 94.75 122 ARG A CA 1
ATOM 970 C C . ARG A 1 122 ? 15.350 -7.600 -10.346 1.00 94.75 122 ARG A C 1
ATOM 972 O O . ARG A 1 122 ? 16.152 -7.450 -9.430 1.00 94.75 122 ARG A O 1
ATOM 979 N N . ARG A 1 123 ? 15.617 -8.355 -11.418 1.00 94.50 123 ARG A N 1
ATOM 980 C CA . ARG A 1 123 ? 16.880 -9.089 -11.600 1.00 94.50 123 ARG A CA 1
ATOM 981 C C . ARG A 1 123 ? 18.092 -8.162 -11.719 1.00 94.50 123 ARG A C 1
ATOM 983 O O . ARG A 1 123 ? 19.159 -8.525 -11.235 1.00 94.50 123 ARG A O 1
ATOM 990 N N . SER A 1 124 ? 17.944 -6.984 -12.326 1.00 94.88 124 SER A N 1
ATOM 991 C CA . SER A 1 124 ? 19.018 -5.983 -12.390 1.00 94.88 124 SER A CA 1
ATOM 992 C C . SER A 1 124 ? 19.108 -5.116 -11.137 1.00 94.88 124 SER A C 1
ATOM 994 O O . SER A 1 124 ? 20.197 -4.674 -10.779 1.00 94.88 124 SER A O 1
ATOM 996 N N . ALA A 1 125 ? 17.987 -4.881 -10.452 1.00 94.00 125 ALA A N 1
ATOM 997 C CA . ALA A 1 125 ? 17.932 -4.097 -9.222 1.00 94.00 125 ALA A CA 1
ATOM 998 C C . ALA A 1 125 ? 18.782 -4.715 -8.100 1.00 94.00 125 ALA A C 1
ATOM 1000 O O . ALA A 1 125 ? 19.371 -3.995 -7.300 1.00 94.00 125 ALA A O 1
ATOM 1001 N N . SER A 1 126 ? 18.897 -6.043 -8.057 1.00 91.38 126 SER A N 1
ATOM 1002 C CA . SER A 1 126 ? 19.746 -6.745 -7.087 1.00 91.38 126 SER A CA 1
ATOM 1003 C C . SER A 1 126 ? 21.243 -6.737 -7.417 1.00 91.38 126 SER A C 1
ATOM 1005 O O . SER A 1 126 ? 22.025 -7.288 -6.651 1.00 91.38 126 SER A O 1
ATOM 1007 N N . SER A 1 127 ? 21.654 -6.188 -8.561 1.00 95.25 127 SER A N 1
ATOM 1008 C CA . SER A 1 127 ? 23.042 -6.256 -9.029 1.00 95.25 127 SER A CA 1
ATOM 1009 C C . SER A 1 127 ? 23.858 -5.030 -8.622 1.00 95.25 127 SER A C 1
ATOM 1011 O O . SER A 1 127 ? 23.366 -3.897 -8.649 1.00 95.25 127 SER A O 1
ATOM 1013 N N . GLU A 1 128 ? 25.136 -5.243 -8.307 1.00 94.50 128 GLU A N 1
ATOM 1014 C CA . GLU A 1 128 ? 26.085 -4.156 -8.023 1.00 94.50 128 GLU A CA 1
ATOM 1015 C C . GLU A 1 128 ? 26.934 -3.794 -9.243 1.00 94.50 128 GLU A C 1
ATOM 1017 O O . GLU A 1 128 ? 27.412 -2.664 -9.368 1.00 94.50 128 GLU A O 1
ATOM 1022 N N . THR A 1 129 ? 27.069 -4.722 -10.194 1.00 96.81 129 THR A N 1
ATOM 1023 C CA . THR A 1 129 ? 27.842 -4.508 -11.421 1.00 96.81 129 THR A CA 1
ATOM 1024 C C . THR A 1 129 ? 27.011 -4.697 -12.689 1.00 96.81 129 THR A C 1
ATOM 1026 O O . THR A 1 129 ? 25.994 -5.392 -12.713 1.00 96.81 129 THR A O 1
ATOM 1029 N N . VAL A 1 130 ? 27.478 -4.101 -13.794 1.00 96.81 130 VAL A N 1
ATOM 1030 C CA . VAL A 1 130 ? 26.865 -4.277 -15.123 1.00 96.81 130 VAL A CA 1
ATOM 1031 C C . VAL A 1 130 ? 26.890 -5.740 -15.563 1.00 96.81 130 VAL A C 1
ATOM 1033 O O . VAL A 1 130 ? 25.916 -6.227 -16.133 1.00 96.81 130 VAL A O 1
ATOM 1036 N N . PHE A 1 131 ? 27.976 -6.455 -15.272 1.00 97.12 131 PHE A N 1
ATOM 1037 C CA . PHE A 1 131 ? 28.120 -7.863 -15.632 1.00 97.12 131 PHE A CA 1
ATOM 1038 C C . PHE A 1 131 ? 27.087 -8.751 -14.921 1.00 97.12 131 PHE A C 1
ATOM 1040 O O . PHE A 1 131 ? 26.433 -9.578 -15.563 1.00 97.12 131 PHE A O 1
ATOM 1047 N N . GLU A 1 132 ? 26.899 -8.551 -13.614 1.00 97.00 132 GLU A N 1
ATOM 1048 C CA . GLU A 1 132 ? 25.878 -9.253 -12.830 1.00 97.00 132 GLU A CA 1
ATOM 1049 C C . GLU A 1 132 ? 24.474 -8.969 -13.358 1.00 97.00 132 GLU A C 1
ATOM 1051 O O . GLU A 1 132 ? 23.721 -9.911 -13.612 1.00 97.00 132 GLU A O 1
ATOM 1056 N N . ALA A 1 133 ? 24.156 -7.689 -13.590 1.00 96.06 133 ALA A N 1
ATOM 1057 C CA . ALA A 1 133 ? 22.853 -7.278 -14.100 1.00 96.06 133 ALA A CA 1
ATOM 1058 C C . ALA A 1 133 ? 22.554 -7.964 -15.436 1.00 96.06 133 ALA A C 1
ATOM 1060 O O . ALA A 1 133 ? 21.528 -8.630 -15.580 1.00 96.06 133 ALA A O 1
ATOM 1061 N N . ARG A 1 134 ? 23.488 -7.886 -16.394 1.00 95.88 134 ARG A N 1
ATOM 1062 C CA . ARG A 1 134 ? 23.363 -8.525 -17.714 1.00 95.88 134 ARG A CA 1
ATOM 1063 C C . ARG A 1 134 ? 23.192 -10.035 -17.616 1.00 95.88 134 ARG A C 1
ATOM 1065 O O . ARG A 1 134 ? 22.328 -10.596 -18.286 1.00 95.88 134 ARG A O 1
ATOM 1072 N N . THR A 1 135 ? 23.964 -10.689 -16.753 1.00 96.31 135 THR A N 1
ATOM 1073 C CA . THR A 1 135 ? 23.851 -12.134 -16.524 1.00 96.31 135 THR A CA 1
ATOM 1074 C C . THR A 1 135 ? 22.477 -12.503 -15.962 1.00 96.31 135 THR A C 1
ATOM 1076 O O . THR A 1 135 ? 21.859 -13.461 -16.430 1.00 96.31 135 THR A O 1
ATOM 1079 N N . GLY A 1 136 ? 21.978 -11.740 -14.985 1.00 95.31 136 GLY A N 1
ATOM 1080 C CA . GLY A 1 136 ? 20.658 -11.937 -14.386 1.00 95.31 136 GLY A CA 1
ATOM 1081 C C . GLY A 1 136 ? 19.526 -11.769 -15.399 1.00 95.31 136 GLY A C 1
ATOM 1082 O O . GLY A 1 136 ? 18.666 -12.644 -15.508 1.00 95.31 136 GLY A O 1
ATOM 1083 N N . ILE A 1 137 ? 19.567 -10.690 -16.184 1.00 95.31 137 ILE A N 1
ATOM 1084 C CA . ILE A 1 137 ? 18.600 -10.390 -17.250 1.00 95.31 137 ILE A CA 1
ATOM 1085 C C . ILE A 1 137 ? 18.589 -11.499 -18.308 1.00 95.31 137 ILE A C 1
ATOM 1087 O O . ILE A 1 137 ? 17.519 -11.992 -18.673 1.00 95.31 137 ILE A O 1
ATOM 1091 N N . LYS A 1 138 ? 19.771 -11.932 -18.768 1.00 96.06 138 LYS A N 1
ATOM 1092 C CA . LYS A 1 138 ? 19.914 -12.987 -19.779 1.00 96.06 138 LYS A CA 1
ATOM 1093 C C . LYS A 1 138 ? 19.358 -14.324 -19.297 1.00 96.06 138 LYS A C 1
ATOM 1095 O O . LYS A 1 138 ? 18.613 -14.969 -20.026 1.00 96.06 138 LYS A O 1
ATOM 1100 N N . LYS A 1 139 ? 19.655 -14.717 -18.052 1.00 94.88 139 LYS A N 1
ATOM 1101 C CA . LYS A 1 139 ? 19.085 -15.932 -17.437 1.00 94.88 139 LYS A CA 1
ATOM 1102 C C . LYS A 1 139 ? 17.559 -15.885 -17.337 1.00 94.88 139 LYS A C 1
ATOM 1104 O O . LYS A 1 139 ? 16.927 -16.931 -17.394 1.00 94.88 139 LYS A O 1
ATOM 1109 N N . GLY A 1 140 ? 16.982 -14.694 -17.177 1.00 92.19 140 GLY A N 1
ATOM 1110 C CA . GLY A 1 140 ? 15.533 -14.491 -17.171 1.00 92.19 140 GLY A CA 1
ATOM 1111 C C . GLY A 1 140 ? 14.898 -14.394 -18.562 1.00 92.19 140 GLY A C 1
ATOM 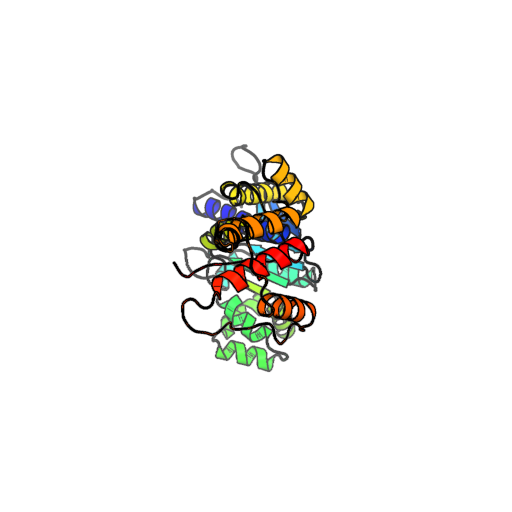1112 O O . GLY A 1 140 ? 13.680 -14.352 -18.649 1.00 92.19 140 GLY A O 1
ATOM 1113 N N . GLY A 1 141 ? 15.686 -14.339 -19.642 1.00 96.25 141 GLY A N 1
ATOM 1114 C CA . GLY A 1 141 ? 15.162 -14.182 -21.001 1.00 96.25 141 GLY A CA 1
ATOM 1115 C C . GLY A 1 141 ? 14.678 -12.767 -21.346 1.00 96.25 141 GLY A C 1
ATOM 1116 O O . GLY A 1 141 ? 13.914 -12.618 -22.291 1.00 96.25 141 GLY A O 1
ATOM 1117 N N . TYR A 1 142 ? 15.123 -11.734 -20.619 1.00 96.50 142 TYR A N 1
ATOM 1118 C CA . TYR A 1 142 ? 14.681 -10.337 -20.804 1.00 96.50 142 TYR A CA 1
ATOM 1119 C C . TYR A 1 142 ? 15.715 -9.444 -21.515 1.00 96.50 142 TYR A C 1
ATOM 1121 O O . TYR A 1 142 ? 15.627 -8.220 -21.448 1.00 96.50 142 TYR A O 1
ATOM 1129 N N . GLU A 1 143 ? 16.733 -10.026 -22.158 1.00 96.69 143 GLU A N 1
ATOM 1130 C CA . GLU A 1 143 ? 17.847 -9.279 -22.772 1.00 96.69 143 GLU A CA 1
ATOM 1131 C C . GLU A 1 143 ? 17.358 -8.309 -23.860 1.00 96.69 143 GLU A C 1
ATOM 1133 O O . GLU A 1 143 ? 17.735 -7.137 -23.866 1.00 96.69 143 GLU A O 1
ATOM 1138 N N . ILE A 1 144 ? 16.425 -8.757 -24.705 1.00 97.31 144 ILE A N 1
ATOM 1139 C CA . ILE A 1 144 ? 15.851 -7.9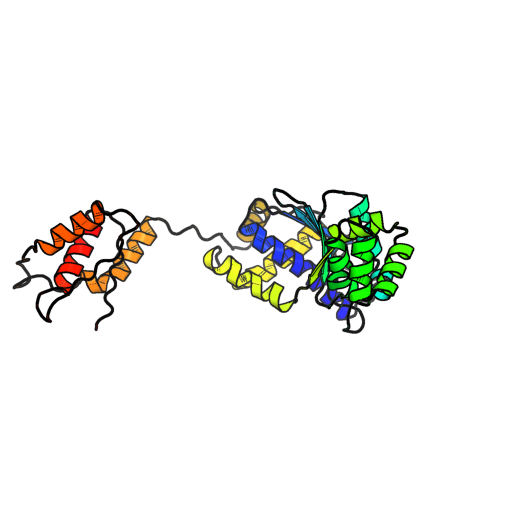49 -25.788 1.00 97.31 144 ILE A CA 1
ATOM 1140 C C . ILE A 1 144 ? 15.030 -6.781 -25.227 1.00 97.31 144 ILE A C 1
ATOM 1142 O O . ILE A 1 144 ? 15.163 -5.644 -25.682 1.00 97.31 144 ILE A O 1
ATOM 1146 N N . GLU A 1 145 ? 14.151 -7.036 -24.257 1.00 96.75 145 GLU A N 1
ATOM 1147 C CA . GLU A 1 145 ? 13.324 -6.007 -23.627 1.00 96.75 145 GLU A CA 1
ATOM 1148 C C . GLU A 1 145 ? 14.168 -5.006 -22.835 1.00 96.75 145 GLU A C 1
ATOM 1150 O O . GLU A 1 145 ? 13.858 -3.811 -22.850 1.00 96.75 145 GLU A O 1
ATOM 1155 N N . TRP A 1 146 ? 15.234 -5.470 -22.175 1.00 96.50 146 TRP A N 1
ATOM 1156 C CA . TRP A 1 146 ? 16.197 -4.607 -21.499 1.00 96.50 146 TRP A CA 1
ATOM 1157 C C . TRP A 1 146 ? 16.850 -3.641 -22.476 1.00 96.50 146 TRP A C 1
ATOM 1159 O O . TRP A 1 146 ? 16.799 -2.433 -22.252 1.00 96.50 146 TRP A O 1
ATOM 1169 N N . ASP A 1 147 ? 17.411 -4.147 -23.576 1.00 97.81 147 ASP A N 1
ATOM 1170 C CA . ASP A 1 147 ? 18.103 -3.308 -24.553 1.00 97.81 147 ASP A CA 1
ATOM 1171 C C . ASP A 1 147 ? 17.165 -2.307 -25.218 1.00 97.81 147 ASP A C 1
ATOM 1173 O O . ASP A 1 147 ? 17.495 -1.122 -25.279 1.00 97.81 147 ASP A O 1
ATOM 1177 N N . LYS A 1 148 ? 15.953 -2.737 -25.588 1.00 98.31 148 LYS A N 1
ATOM 1178 C CA . LYS A 1 148 ? 14.908 -1.834 -26.093 1.00 98.31 148 LYS A CA 1
ATOM 1179 C C . LYS A 1 148 ? 14.558 -0.739 -25.091 1.00 98.31 148 LYS A C 1
ATOM 1181 O O . LYS A 1 148 ? 14.376 0.414 -25.474 1.00 98.31 148 LYS A O 1
ATOM 1186 N N . THR A 1 149 ? 14.445 -1.087 -23.810 1.00 98.12 149 THR A N 1
ATOM 1187 C CA . THR A 1 149 ? 14.109 -0.126 -22.753 1.00 98.12 149 THR A CA 1
ATOM 1188 C C . THR A 1 149 ? 15.243 0.859 -22.519 1.00 98.12 149 THR A C 1
ATOM 1190 O O . THR A 1 149 ? 15.004 2.062 -22.472 1.00 98.12 149 THR A O 1
ATOM 1193 N N . LYS 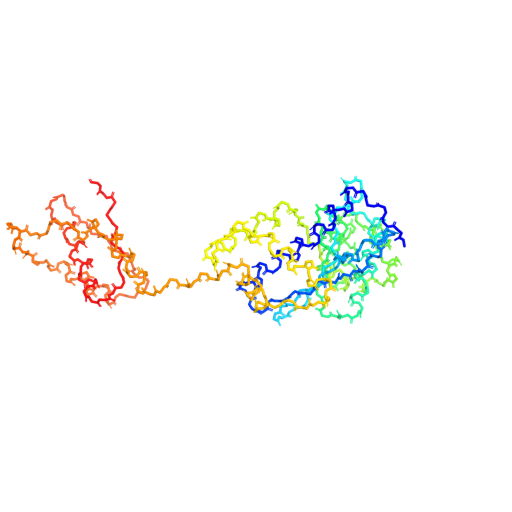A 1 150 ? 16.473 0.358 -22.418 1.00 98.19 150 LYS A N 1
ATOM 1194 C CA . LYS A 1 150 ? 17.693 1.145 -22.253 1.00 98.19 150 LYS A CA 1
ATOM 1195 C C . LYS A 1 150 ? 17.870 2.141 -23.402 1.00 98.19 150 LYS A C 1
ATOM 1197 O O . LYS A 1 150 ? 18.062 3.327 -23.145 1.00 98.19 150 LYS A O 1
ATOM 1202 N N . GLU A 1 151 ? 17.745 1.675 -24.646 1.00 98.50 151 GLU A N 1
ATOM 1203 C CA . GLU A 1 151 ? 17.815 2.508 -25.852 1.00 98.50 151 GLU A CA 1
ATOM 1204 C C . GLU A 1 151 ? 16.704 3.563 -25.863 1.00 98.50 151 GLU A C 1
ATOM 1206 O O . GLU A 1 151 ? 16.977 4.749 -26.028 1.00 98.50 151 GLU A O 1
ATOM 1211 N N . TYR A 1 152 ? 15.458 3.157 -25.600 1.00 98.50 152 TYR A N 1
ATOM 1212 C CA . TYR A 1 152 ? 14.315 4.071 -25.566 1.00 98.50 152 TYR A CA 1
ATOM 1213 C C . TYR A 1 152 ? 14.458 5.167 -24.508 1.00 98.50 152 TYR A C 1
ATOM 1215 O O . TYR A 1 152 ? 14.170 6.336 -24.765 1.00 98.50 152 TYR A O 1
ATOM 1223 N N . LEU A 1 153 ? 14.916 4.795 -23.314 1.00 98.12 153 LEU A N 1
ATOM 1224 C CA . LEU A 1 153 ? 15.161 5.734 -22.230 1.00 98.12 153 LEU A CA 1
ATOM 1225 C C . LEU A 1 153 ? 16.461 6.525 -22.427 1.00 98.12 153 LEU A C 1
ATOM 1227 O O . LEU A 1 153 ? 16.681 7.475 -21.679 1.00 98.12 153 LEU A O 1
ATOM 1231 N N . GLY A 1 154 ? 17.303 6.193 -23.409 1.00 98.19 154 GLY A N 1
ATOM 1232 C CA . GLY A 1 154 ? 18.598 6.838 -23.624 1.00 98.19 154 GLY A CA 1
ATOM 1233 C C . GLY A 1 154 ? 19.532 6.711 -22.419 1.00 98.19 154 GLY A C 1
ATOM 1234 O O . GLY A 1 154 ? 20.235 7.662 -22.095 1.00 98.19 154 GLY A O 1
ATOM 1235 N N . PHE A 1 155 ? 19.477 5.579 -21.716 1.00 98.38 155 PHE A N 1
ATOM 1236 C CA . PHE A 1 155 ? 20.315 5.303 -20.552 1.00 98.38 155 PHE A CA 1
ATOM 1237 C C . PHE A 1 155 ? 21.525 4.449 -20.926 1.00 98.38 155 PHE A C 1
ATOM 1239 O O . PHE A 1 155 ? 21.466 3.572 -21.785 1.00 98.38 155 PHE A O 1
ATOM 1246 N N . THR A 1 156 ? 22.628 4.660 -20.221 1.00 98.06 156 THR A N 1
ATOM 1247 C CA . THR A 1 156 ? 23.719 3.687 -20.122 1.00 98.06 156 THR A CA 1
ATOM 1248 C C . THR A 1 156 ? 23.296 2.497 -19.257 1.00 98.06 156 THR A C 1
ATOM 1250 O O . THR A 1 156 ? 22.328 2.571 -18.500 1.00 98.06 156 THR A O 1
ATOM 1253 N N . ASP A 1 157 ? 24.045 1.392 -19.294 1.00 96.94 157 ASP A N 1
ATOM 1254 C CA . ASP A 1 157 ? 23.752 0.246 -18.418 1.00 96.94 157 ASP A CA 1
ATOM 1255 C C . ASP A 1 157 ? 23.811 0.609 -16.929 1.00 96.94 157 ASP A C 1
ATOM 1257 O O . ASP A 1 157 ? 22.987 0.146 -16.144 1.00 96.94 157 ASP A O 1
ATOM 1261 N N . LYS A 1 158 ? 24.743 1.485 -16.537 1.00 97.44 158 LYS A N 1
ATOM 1262 C CA . LYS A 1 158 ? 24.864 1.949 -15.151 1.00 97.44 158 LYS A CA 1
ATOM 1263 C C . LYS A 1 158 ? 23.640 2.762 -14.717 1.00 97.44 158 LYS A C 1
ATOM 1265 O O . LYS A 1 158 ? 23.122 2.551 -13.622 1.00 97.44 158 LYS A O 1
ATOM 1270 N N . GLU A 1 159 ? 23.165 3.667 -15.571 1.00 97.62 159 GLU A N 1
ATOM 1271 C CA . GLU A 1 159 ? 21.947 4.441 -15.304 1.00 97.62 159 GLU A CA 1
ATOM 1272 C C . GLU A 1 159 ? 20.711 3.549 -15.273 1.00 97.62 159 GLU A C 1
ATOM 1274 O O . GLU A 1 159 ? 19.862 3.728 -14.403 1.00 97.62 159 GLU A O 1
ATOM 1279 N N . MET A 1 160 ? 20.634 2.560 -16.165 1.00 97.69 160 MET A N 1
ATOM 1280 C CA . MET A 1 160 ? 19.526 1.613 -16.197 1.00 97.69 160 MET A CA 1
ATOM 1281 C C . MET A 1 160 ? 19.478 0.765 -14.917 1.00 97.69 160 MET A C 1
ATOM 1283 O O . MET A 1 160 ? 18.406 0.590 -14.346 1.00 97.69 160 MET A O 1
ATOM 1287 N N . ILE A 1 161 ? 20.625 0.318 -14.391 1.00 97.56 161 ILE A N 1
ATOM 1288 C CA . ILE A 1 161 ? 20.690 -0.361 -13.085 1.00 97.56 161 ILE A CA 1
ATOM 1289 C C . ILE A 1 161 ? 20.168 0.557 -11.976 1.00 97.56 161 ILE A C 1
ATOM 1291 O O . ILE A 1 161 ? 19.259 0.165 -11.244 1.00 97.56 161 ILE A O 1
ATOM 1295 N N . GLY A 1 162 ? 20.667 1.797 -11.891 1.00 96.94 162 GLY A N 1
ATOM 1296 C CA . GLY A 1 162 ? 20.194 2.780 -10.908 1.00 96.94 162 GLY A CA 1
ATOM 1297 C C . GLY A 1 162 ? 18.693 3.074 -11.015 1.00 96.94 162 GLY A C 1
ATOM 1298 O O . GLY A 1 162 ? 18.007 3.185 -9.998 1.00 96.94 162 GLY A O 1
ATOM 1299 N N . PHE A 1 163 ? 18.167 3.127 -12.239 1.00 97.69 163 PHE A N 1
ATOM 1300 C CA . PHE A 1 163 ? 16.740 3.259 -12.515 1.00 97.69 163 PHE A CA 1
ATOM 1301 C C . PHE A 1 163 ? 15.958 2.050 -11.994 1.00 97.69 163 PHE A C 1
ATOM 1303 O O . PHE A 1 163 ? 15.027 2.216 -11.210 1.00 97.69 163 PHE A O 1
ATOM 1310 N N . THR A 1 164 ? 16.368 0.829 -12.346 1.00 97.31 164 THR A N 1
ATOM 1311 C CA . THR A 1 164 ? 15.674 -0.396 -11.912 1.00 97.31 164 THR A CA 1
ATOM 1312 C C . THR A 1 164 ? 15.726 -0.638 -10.408 1.00 97.31 164 THR A C 1
ATOM 1314 O O . THR A 1 164 ? 14.749 -1.130 -9.858 1.00 97.31 164 THR A O 1
ATOM 1317 N N . LYS A 1 165 ? 16.785 -0.194 -9.713 1.00 97.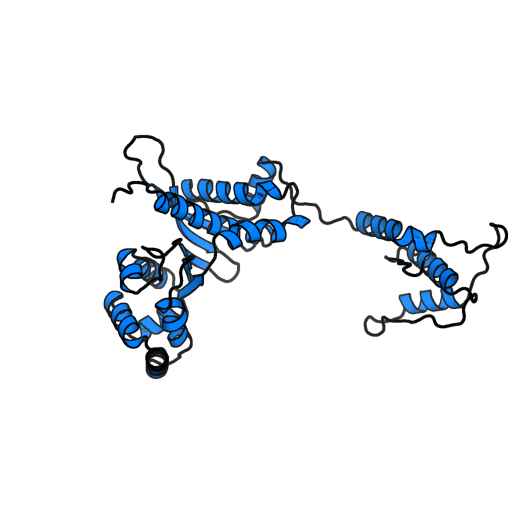06 165 LYS A N 1
ATOM 1318 C CA . LYS A 1 165 ? 16.856 -0.203 -8.238 1.00 97.06 165 LYS A CA 1
ATOM 1319 C C . LYS A 1 165 ? 15.733 0.601 -7.570 1.00 97.06 165 LYS A C 1
ATOM 1321 O O . LYS A 1 165 ? 15.482 0.424 -6.382 1.00 97.06 165 LYS A O 1
ATOM 1326 N N . ARG A 1 166 ? 15.082 1.506 -8.306 1.00 96.94 166 ARG A N 1
ATOM 1327 C CA . ARG A 1 166 ? 14.048 2.410 -7.787 1.00 96.94 166 ARG A CA 1
ATOM 1328 C C . ARG A 1 166 ? 12.665 2.172 -8.375 1.00 96.94 166 ARG A C 1
ATOM 1330 O O . ARG A 1 166 ? 11.725 2.771 -7.862 1.00 96.94 166 ARG A O 1
ATOM 1337 N N . VAL A 1 167 ? 12.540 1.373 -9.435 1.00 98.19 167 VAL A N 1
ATOM 1338 C CA . VAL A 1 167 ? 11.259 1.078 -10.085 1.00 98.19 167 VAL A CA 1
ATOM 1339 C C . VAL A 1 167 ? 10.765 -0.298 -9.664 1.00 98.19 167 VAL A C 1
ATOM 1341 O O . VAL A 1 167 ? 11.404 -1.305 -9.950 1.00 98.19 167 VAL A O 1
ATOM 1344 N N . GLU A 1 168 ? 9.583 -0.338 -9.060 1.00 98.06 168 GLU A N 1
ATOM 1345 C CA . GLU A 1 168 ? 8.933 -1.562 -8.600 1.00 98.06 168 GLU A CA 1
ATOM 1346 C C . GLU A 1 168 ? 7.531 -1.712 -9.216 1.00 98.06 168 GLU A C 1
ATOM 1348 O O . GLU A 1 168 ? 6.850 -0.736 -9.550 1.00 98.06 168 GLU A O 1
ATOM 1353 N N . LEU A 1 169 ? 7.076 -2.957 -9.367 1.00 98.06 169 LEU A N 1
ATOM 1354 C CA . LEU A 1 169 ? 5.700 -3.245 -9.759 1.00 98.06 169 LEU A CA 1
ATOM 1355 C C . LEU A 1 169 ? 4.812 -3.285 -8.512 1.00 98.06 169 LEU A C 1
ATOM 1357 O O . LEU A 1 169 ? 5.071 -4.048 -7.585 1.00 98.06 169 LEU A O 1
ATOM 1361 N N . HIS A 1 170 ? 3.724 -2.520 -8.519 1.00 97.44 170 HIS A N 1
ATOM 1362 C CA . HIS A 1 170 ? 2.673 -2.594 -7.509 1.00 97.44 170 HIS A CA 1
ATOM 1363 C C . HIS A 1 170 ? 1.420 -3.221 -8.127 1.00 97.44 170 HIS A C 1
ATOM 1365 O O . HIS A 1 170 ? 0.481 -2.531 -8.532 1.00 97.44 170 HIS A O 1
ATOM 1371 N N . GLN A 1 171 ? 1.427 -4.548 -8.267 1.00 95.56 171 GLN A N 1
ATOM 1372 C CA . GLN A 1 171 ? 0.305 -5.251 -8.877 1.00 95.56 171 GLN A CA 1
ATOM 1373 C C . GLN A 1 171 ? -0.840 -5.429 -7.874 1.00 95.56 171 GLN A C 1
ATOM 1375 O O . GLN A 1 171 ? -0.682 -6.089 -6.849 1.00 95.56 171 GLN A O 1
ATOM 1380 N N . VAL A 1 172 ? -2.012 -4.870 -8.177 1.00 93.81 172 VAL A N 1
ATOM 1381 C CA . VAL A 1 172 ? -3.162 -4.857 -7.264 1.00 93.81 172 VAL A CA 1
ATOM 1382 C C . VAL A 1 172 ? -4.475 -5.141 -7.971 1.00 93.81 172 VAL A C 1
ATOM 1384 O O . VAL A 1 172 ? -4.809 -4.576 -9.011 1.00 93.81 172 VAL A O 1
ATOM 1387 N N . ASN A 1 173 ? -5.266 -6.022 -7.365 1.00 92.06 173 ASN A N 1
ATOM 1388 C CA . ASN A 1 173 ? -6.603 -6.331 -7.841 1.00 92.06 173 ASN A CA 1
ATOM 1389 C C . ASN A 1 173 ? -7.602 -5.287 -7.319 1.00 92.06 173 ASN A C 1
ATOM 1391 O O . ASN A 1 173 ? -7.664 -5.034 -6.118 1.00 92.06 173 ASN A O 1
ATOM 1395 N N . LEU A 1 174 ? -8.424 -4.727 -8.211 1.00 90.88 174 LEU A N 1
ATOM 1396 C CA . LEU A 1 174 ? -9.450 -3.742 -7.854 1.00 90.88 174 LEU A CA 1
ATOM 1397 C C . LEU A 1 174 ? -10.421 -4.252 -6.777 1.00 90.88 174 LEU A C 1
ATOM 1399 O O . LEU A 1 174 ? -10.817 -3.487 -5.905 1.00 90.88 174 LEU A O 1
ATOM 1403 N N . LYS A 1 175 ? -10.787 -5.538 -6.819 1.00 91.50 175 LYS A N 1
ATOM 1404 C CA . LYS A 1 175 ? -11.630 -6.170 -5.800 1.00 91.50 175 LYS A CA 1
ATOM 1405 C C . LYS A 1 175 ? -10.951 -6.108 -4.430 1.00 91.50 175 LYS A C 1
ATOM 1407 O O . LYS A 1 175 ? -11.556 -5.629 -3.480 1.00 91.50 175 LYS A O 1
ATOM 1412 N N . ASN A 1 176 ? -9.670 -6.470 -4.364 1.00 91.81 176 ASN A N 1
ATOM 1413 C CA . ASN A 1 176 ? -8.896 -6.458 -3.120 1.00 91.81 176 ASN A CA 1
ATOM 1414 C C . ASN A 1 176 ? -8.714 -5.039 -2.560 1.00 91.81 176 ASN A C 1
ATOM 1416 O O . ASN A 1 176 ? -8.738 -4.872 -1.346 1.00 91.81 176 ASN A O 1
ATOM 1420 N N . LEU A 1 177 ? -8.563 -4.020 -3.418 1.00 91.81 177 LEU A N 1
ATOM 1421 C CA . LEU A 1 177 ? -8.518 -2.619 -2.971 1.00 91.81 177 LEU A CA 1
ATOM 1422 C C . LEU A 1 177 ? -9.826 -2.216 -2.278 1.00 91.81 177 LEU A C 1
ATOM 1424 O O . LEU A 1 177 ? -9.795 -1.617 -1.209 1.00 91.81 177 LEU A O 1
ATOM 1428 N N . LYS A 1 178 ? -10.978 -2.569 -2.864 1.00 91.50 178 LYS A N 1
ATOM 1429 C CA . LYS A 1 178 ? -12.299 -2.235 -2.302 1.00 91.50 178 LYS A CA 1
ATOM 1430 C C . LYS A 1 178 ? -12.569 -3.004 -1.009 1.00 91.50 178 LYS A C 1
ATOM 1432 O O . LYS A 1 178 ? -12.945 -2.414 -0.000 1.00 91.50 178 LYS A O 1
ATOM 1437 N N . GLU A 1 179 ? -12.352 -4.315 -1.038 1.00 91.88 179 GLU A N 1
ATOM 1438 C CA . GLU A 1 179 ? -12.663 -5.218 0.075 1.00 91.88 179 GLU A CA 1
ATOM 1439 C C . GLU A 1 179 ? -11.666 -5.101 1.234 1.00 91.88 179 GLU A C 1
ATOM 1441 O O . GLU A 1 179 ? -12.014 -5.416 2.366 1.00 91.88 179 GLU A O 1
ATOM 1446 N N . GLY A 1 180 ? -10.448 -4.608 0.989 1.00 93.50 180 GLY A N 1
ATOM 1447 C CA . GLY A 1 180 ? -9.417 -4.453 2.018 1.00 93.50 180 GLY A CA 1
ATOM 1448 C C . GLY A 1 180 ? -9.625 -3.269 2.969 1.00 93.50 180 GLY A C 1
ATOM 1449 O O . GLY A 1 180 ? -9.058 -3.266 4.062 1.00 93.50 180 GLY A O 1
ATOM 1450 N N . ILE A 1 181 ? -10.435 -2.273 2.588 1.00 94.94 181 ILE A N 1
ATOM 1451 C CA . ILE A 1 181 ? -10.628 -1.045 3.378 1.00 94.94 181 ILE A CA 1
ATOM 1452 C C . ILE A 1 181 ? -11.453 -1.308 4.645 1.00 94.94 181 ILE A C 1
ATOM 1454 O O . ILE A 1 181 ? -11.066 -0.856 5.723 1.00 94.94 181 ILE A O 1
ATOM 1458 N N . ILE A 1 182 ? -12.569 -2.038 4.538 1.00 94.25 182 ILE A N 1
ATOM 1459 C CA . ILE A 1 182 ? -13.484 -2.256 5.673 1.00 94.25 182 ILE A CA 1
ATOM 1460 C C . ILE A 1 182 ? -12.807 -3.050 6.800 1.00 94.25 182 ILE A C 1
ATOM 1462 O O . ILE A 1 182 ? -12.752 -2.527 7.914 1.00 94.25 182 ILE A O 1
ATOM 1466 N N . PRO A 1 183 ? -12.224 -4.245 6.562 1.00 94.19 183 PRO A N 1
ATOM 1467 C CA . PRO A 1 183 ? -11.609 -5.036 7.630 1.00 94.19 183 PRO A CA 1
ATOM 1468 C C . PRO A 1 183 ? -10.475 -4.292 8.341 1.00 94.19 183 PRO A C 1
ATOM 1470 O O . PRO A 1 183 ? -10.265 -4.469 9.536 1.00 94.19 183 PRO A O 1
ATOM 1473 N N . ARG A 1 184 ? -9.762 -3.413 7.624 1.00 93.19 184 ARG A N 1
ATOM 1474 C CA . ARG A 1 184 ? -8.676 -2.600 8.184 1.00 93.19 184 ARG A CA 1
ATOM 1475 C C . ARG A 1 184 ? -9.159 -1.584 9.218 1.00 93.19 184 ARG A C 1
ATOM 1477 O O . ARG A 1 184 ? -8.406 -1.235 10.124 1.00 93.19 184 ARG A O 1
ATOM 1484 N N . LEU A 1 185 ? -10.379 -1.076 9.058 1.00 92.38 185 LEU A N 1
ATOM 1485 C CA . LEU A 1 185 ? -10.890 0.064 9.821 1.00 92.38 185 LEU A CA 1
ATOM 1486 C C . LEU A 1 185 ? -12.118 -0.271 10.673 1.00 92.38 185 LEU A C 1
ATOM 1488 O O . LEU A 1 185 ? -12.583 0.596 11.413 1.00 92.38 185 LEU A O 1
ATOM 1492 N N . MET A 1 186 ? -12.613 -1.512 10.633 1.00 90.31 186 MET A N 1
ATOM 1493 C CA . MET A 1 186 ? -13.896 -1.875 11.241 1.00 90.31 186 MET A CA 1
ATOM 1494 C C . MET A 1 186 ? -13.994 -1.590 12.748 1.00 90.31 186 MET A C 1
ATOM 1496 O O . MET A 1 186 ? -15.032 -1.130 13.227 1.00 90.31 186 MET A O 1
ATOM 1500 N N . ASP A 1 187 ? -12.887 -1.763 13.470 1.00 86.25 187 ASP A N 1
ATOM 1501 C CA . ASP A 1 187 ? -12.801 -1.514 14.915 1.00 86.25 187 ASP A CA 1
ATOM 1502 C C . ASP A 1 187 ? -12.326 -0.098 15.260 1.00 86.25 187 ASP A C 1
ATOM 1504 O O . ASP A 1 187 ? -12.182 0.255 16.430 1.00 86.25 187 ASP A O 1
ATOM 1508 N N . LYS A 1 188 ? -12.035 0.723 14.248 1.00 87.56 188 LYS A N 1
ATOM 1509 C CA . LYS A 1 188 ? -11.412 2.044 14.411 1.00 87.56 188 LYS A CA 1
ATOM 1510 C C . LYS A 1 188 ? -12.366 3.189 14.132 1.00 87.56 188 LYS A C 1
ATOM 1512 O O . LYS A 1 188 ? -12.125 4.292 14.610 1.00 87.56 188 LYS A O 1
ATOM 1517 N N . ILE A 1 189 ? -13.447 2.948 13.396 1.00 89.44 189 ILE A N 1
ATOM 1518 C CA . ILE A 1 189 ? -14.434 3.972 13.046 1.00 89.44 189 ILE A CA 1
ATOM 1519 C C . ILE A 1 189 ? -15.871 3.453 13.189 1.00 89.44 189 ILE A C 1
ATOM 1521 O O . ILE A 1 189 ? -16.128 2.249 13.286 1.00 89.44 189 ILE A O 1
ATOM 1525 N N . THR A 1 190 ? -16.822 4.375 13.243 1.00 85.75 190 THR A N 1
ATOM 1526 C CA . THR A 1 190 ? -18.257 4.084 13.173 1.00 85.75 190 THR A CA 1
ATOM 1527 C C . THR A 1 190 ? -18.710 3.920 11.714 1.00 85.75 190 THR A C 1
ATOM 1529 O O . THR A 1 190 ? -18.011 4.348 10.802 1.00 85.75 190 THR A O 1
ATOM 1532 N N . GLN A 1 191 ? -19.859 3.267 11.484 1.00 82.62 191 GLN A N 1
ATOM 1533 C CA . GLN A 1 191 ? -20.524 3.161 10.166 1.00 82.62 191 GLN A CA 1
ATOM 1534 C C . GLN A 1 191 ? -19.591 2.776 8.996 1.00 82.62 191 GLN A C 1
ATOM 1536 O O . GLN A 1 191 ? -19.404 3.516 8.034 1.00 82.62 191 GLN A O 1
ATOM 1541 N N . VAL A 1 192 ? -18.991 1.591 9.088 1.00 85.62 192 VAL A N 1
ATOM 1542 C CA . VAL A 1 192 ? -17.879 1.164 8.221 1.00 85.62 192 VAL A CA 1
ATOM 1543 C C . VAL A 1 192 ? -18.275 0.862 6.771 1.00 85.62 192 VAL A C 1
ATOM 1545 O O . VAL A 1 192 ? -17.418 0.910 5.893 1.00 85.62 192 VAL A O 1
ATOM 1548 N N . ASP A 1 193 ? -19.555 0.606 6.493 1.00 88.19 193 ASP A N 1
ATOM 1549 C CA . ASP A 1 193 ? -20.023 0.150 5.175 1.00 88.19 193 ASP A CA 1
ATOM 1550 C C . ASP A 1 193 ? -19.919 1.230 4.087 1.00 88.19 193 ASP A C 1
ATOM 1552 O O . ASP A 1 193 ? -19.628 0.932 2.928 1.00 88.19 193 ASP A O 1
ATOM 1556 N N . SER A 1 194 ? -20.116 2.503 4.446 1.00 89.94 194 SER A N 1
ATOM 1557 C CA . SER A 1 194 ? -20.030 3.635 3.508 1.00 89.94 194 SER A CA 1
ATOM 1558 C C . SER A 1 194 ? -18.605 4.169 3.335 1.00 89.94 194 SER A C 1
ATOM 1560 O O . SER A 1 194 ? -18.333 4.939 2.407 1.00 89.94 194 SER A O 1
ATOM 1562 N N . LEU A 1 195 ? -17.671 3.740 4.190 1.00 92.31 195 LEU A N 1
ATOM 1563 C CA . LEU A 1 195 ? -16.310 4.261 4.237 1.00 92.31 195 LEU A CA 1
ATOM 1564 C C . LEU A 1 195 ? -15.555 4.147 2.902 1.00 92.31 195 LEU A C 1
ATOM 1566 O O . LEU A 1 195 ? -14.957 5.147 2.499 1.00 92.31 195 LEU A O 1
ATOM 1570 N N . PRO A 1 196 ? -15.554 3.001 2.185 1.00 94.44 196 PRO A N 1
ATOM 1571 C CA . PRO A 1 196 ? -14.781 2.887 0.950 1.00 94.44 196 PRO A CA 1
ATOM 1572 C C . PRO A 1 196 ? -15.199 3.931 -0.092 1.00 94.44 196 PRO A C 1
ATOM 1574 O O . PRO A 1 196 ? -14.349 4.556 -0.724 1.00 94.44 196 PRO A O 1
ATOM 1577 N N . VAL A 1 197 ? -16.508 4.168 -0.226 1.00 94.25 197 VAL A N 1
ATOM 1578 C CA . VAL A 1 197 ? -17.063 5.159 -1.158 1.00 94.25 197 VAL A CA 1
ATOM 1579 C C . VAL A 1 197 ? -16.677 6.576 -0.739 1.00 94.25 197 VAL A C 1
ATOM 1581 O O . VAL A 1 197 ? -16.258 7.363 -1.583 1.00 94.25 197 VAL A O 1
ATOM 1584 N N . LEU A 1 198 ? -16.741 6.897 0.555 1.00 95.81 198 LEU A N 1
ATOM 1585 C CA . LEU A 1 198 ? -16.354 8.217 1.061 1.00 95.81 198 LEU A CA 1
ATOM 1586 C C . LEU A 1 198 ? -14.866 8.516 0.852 1.00 95.81 198 LEU A C 1
ATOM 1588 O O . LEU A 1 198 ? -14.518 9.613 0.420 1.00 95.81 198 LEU A O 1
ATOM 1592 N N . LEU A 1 199 ? -13.981 7.545 1.098 1.00 96.88 199 LEU A N 1
ATOM 1593 C CA . LEU A 1 199 ? -12.546 7.718 0.842 1.00 96.88 199 LEU A CA 1
ATOM 1594 C C . LEU A 1 199 ? -12.250 7.895 -0.647 1.00 96.88 199 LEU A C 1
ATOM 1596 O O . LEU A 1 199 ? -11.393 8.697 -1.020 1.00 96.88 199 LEU A O 1
ATOM 1600 N N . LYS A 1 200 ? -12.981 7.178 -1.502 1.00 95.88 200 LYS A N 1
ATOM 1601 C CA . LYS A 1 200 ? -12.888 7.336 -2.949 1.00 95.88 200 LYS A CA 1
ATOM 1602 C C . LYS A 1 200 ? -13.366 8.724 -3.404 1.00 95.88 200 LYS A C 1
ATOM 1604 O O . LYS A 1 200 ? -12.686 9.363 -4.200 1.00 95.88 200 LYS A O 1
ATOM 1609 N N . ASN A 1 201 ? -14.474 9.228 -2.863 1.00 95.25 201 ASN A N 1
ATOM 1610 C CA . ASN A 1 201 ? -14.966 10.577 -3.165 1.00 95.25 201 ASN A CA 1
ATOM 1611 C C . ASN A 1 201 ? -13.965 11.652 -2.721 1.00 95.25 201 ASN A C 1
ATOM 1613 O O . ASN A 1 201 ? -13.634 12.543 -3.501 1.00 95.25 201 ASN A O 1
ATOM 1617 N N . LEU A 1 202 ? -13.397 11.518 -1.517 1.00 96.56 202 LEU A N 1
ATOM 1618 C CA . LEU A 1 202 ? -12.338 12.408 -1.035 1.00 96.56 202 LEU A CA 1
ATOM 1619 C C . LEU A 1 202 ? -11.116 12.407 -1.967 1.00 96.56 202 LEU A C 1
ATOM 1621 O O . LEU A 1 202 ? -10.525 13.461 -2.206 1.00 96.56 202 LEU A O 1
ATOM 1625 N N . ALA A 1 203 ? -10.743 11.247 -2.515 1.00 95.94 203 ALA A N 1
ATOM 1626 C CA . ALA A 1 203 ? -9.669 11.154 -3.497 1.00 95.94 203 ALA A CA 1
ATOM 1627 C C . ALA A 1 203 ? -9.975 11.956 -4.772 1.00 95.94 203 ALA A C 1
ATOM 1629 O O . ALA A 1 203 ? -9.123 12.721 -5.224 1.00 95.94 203 ALA A O 1
ATOM 1630 N N . GLU A 1 204 ? -11.180 11.810 -5.331 1.00 93.12 204 GLU A N 1
ATOM 1631 C CA . GLU A 1 204 ? -11.618 12.538 -6.532 1.00 93.12 204 GLU A CA 1
ATOM 1632 C C . GLU A 1 204 ? -11.687 14.059 -6.282 1.00 93.12 204 GLU A C 1
ATOM 1634 O O . GLU A 1 204 ? -11.181 14.847 -7.086 1.00 93.12 204 GLU A O 1
ATOM 1639 N N . GLU A 1 205 ? -12.231 14.486 -5.138 1.00 93.44 205 GLU A N 1
ATOM 1640 C CA . GLU A 1 205 ? -12.290 15.899 -4.745 1.00 93.44 205 GLU A CA 1
ATOM 1641 C C . GLU A 1 205 ? -10.895 16.519 -4.597 1.00 93.44 205 GLU A C 1
ATOM 1643 O O . GLU A 1 205 ? -10.609 17.593 -5.134 1.00 93.44 205 GLU A O 1
ATOM 1648 N N . ALA A 1 206 ? -10.001 15.842 -3.874 1.00 94.56 206 ALA A N 1
ATOM 1649 C CA . ALA A 1 206 ? -8.640 16.318 -3.660 1.00 94.56 206 ALA A CA 1
ATOM 1650 C C . ALA A 1 206 ? -7.836 16.361 -4.963 1.00 94.56 206 ALA A C 1
ATOM 1652 O O . ALA A 1 206 ? -7.011 17.258 -5.145 1.00 94.56 206 ALA A O 1
ATOM 1653 N N . ALA A 1 207 ? -8.095 15.428 -5.881 1.00 92.81 207 ALA A N 1
ATOM 1654 C CA . ALA A 1 207 ? -7.505 15.421 -7.210 1.00 92.81 207 ALA A CA 1
ATOM 1655 C C . ALA A 1 207 ? -7.912 16.659 -8.018 1.00 92.81 207 ALA A C 1
ATOM 1657 O O . ALA A 1 207 ? -7.047 17.309 -8.605 1.00 92.81 207 ALA A O 1
ATOM 1658 N N . GLY A 1 208 ? -9.195 17.038 -7.975 1.00 90.12 208 GLY A N 1
ATOM 1659 C CA . GLY A 1 208 ? -9.693 18.275 -8.588 1.00 90.12 208 GLY A CA 1
ATOM 1660 C C . GLY A 1 208 ? -9.049 19.540 -8.021 1.00 90.12 208 GLY A C 1
ATOM 1661 O O . GLY A 1 208 ? -8.809 20.493 -8.758 1.00 90.12 208 GLY A O 1
ATOM 1662 N N . ARG A 1 209 ? -8.701 19.529 -6.729 1.00 91.38 209 ARG A N 1
ATOM 1663 C CA . ARG A 1 209 ? -8.030 20.648 -6.044 1.00 91.38 209 ARG A CA 1
ATOM 1664 C C . ARG A 1 209 ? -6.496 20.599 -6.105 1.00 91.38 209 ARG A C 1
ATOM 1666 O O . ARG A 1 209 ? -5.845 21.545 -5.667 1.00 91.38 209 ARG A O 1
ATOM 1673 N N . GLY A 1 210 ? -5.896 19.512 -6.600 1.00 90.88 210 GLY A N 1
ATOM 1674 C CA . GLY A 1 210 ? -4.443 19.289 -6.547 1.00 90.88 210 GLY A CA 1
ATOM 1675 C C . GLY A 1 210 ? -3.882 19.232 -5.117 1.00 90.88 210 GLY A C 1
ATOM 1676 O O . GLY A 1 210 ? -2.736 19.624 -4.866 1.00 90.88 210 GLY A O 1
ATOM 1677 N N . GLU A 1 211 ? -4.700 18.787 -4.166 1.00 94.81 211 GLU A N 1
ATOM 1678 C CA . GLU A 1 211 ? -4.477 18.935 -2.731 1.00 94.81 211 GLU A CA 1
ATOM 1679 C C . GLU A 1 211 ? -3.757 17.723 -2.113 1.00 94.81 211 GLU A C 1
ATOM 1681 O O . GLU A 1 211 ? -4.008 16.573 -2.469 1.00 94.81 211 GLU A O 1
ATOM 1686 N N . ARG A 1 212 ? -2.866 17.969 -1.138 1.00 97.31 212 ARG A N 1
ATOM 1687 C CA . ARG A 1 212 ? -2.313 16.913 -0.270 1.00 97.31 212 ARG A CA 1
ATOM 1688 C C . ARG A 1 212 ? -3.268 16.641 0.893 1.00 97.31 212 ARG A C 1
ATOM 1690 O O . ARG A 1 212 ? -3.633 17.561 1.635 1.00 97.31 212 ARG A O 1
ATOM 1697 N N . ILE A 1 213 ? -3.600 15.369 1.073 1.00 98.19 213 ILE A N 1
ATOM 1698 C CA . ILE A 1 213 ? -4.511 14.837 2.081 1.00 98.19 213 ILE A CA 1
ATOM 1699 C C . ILE A 1 213 ? -3.684 14.257 3.238 1.00 98.19 213 ILE A C 1
ATOM 1701 O O . ILE A 1 213 ? -2.900 13.329 3.041 1.00 98.19 213 ILE A O 1
ATOM 1705 N N . THR A 1 214 ? -3.833 14.822 4.435 1.00 97.81 214 THR A N 1
ATOM 1706 C CA . THR A 1 214 ? -3.222 14.347 5.691 1.00 97.81 214 THR A CA 1
ATOM 1707 C C . THR A 1 214 ? -4.258 13.612 6.537 1.00 97.81 214 THR A C 1
ATOM 1709 O O . THR A 1 214 ? -5.453 13.793 6.304 1.00 97.81 214 THR A O 1
ATOM 1712 N N . GLN A 1 215 ? -3.832 12.850 7.552 1.00 96.12 215 GLN A N 1
ATOM 1713 C CA . GLN A 1 215 ? -4.756 12.172 8.473 1.00 96.12 215 GLN A CA 1
ATOM 1714 C C . GLN A 1 215 ? -5.832 13.122 9.019 1.00 96.12 215 GLN A C 1
ATOM 1716 O O . GLN A 1 215 ? -7.016 12.819 8.903 1.00 96.12 215 GLN A O 1
ATOM 1721 N N . GLY A 1 216 ? -5.447 14.302 9.519 1.00 94.56 216 GLY A N 1
ATOM 1722 C CA . GLY A 1 216 ? -6.398 15.298 10.032 1.00 94.56 216 GLY A CA 1
ATOM 1723 C C . GLY A 1 216 ? -7.499 15.656 9.027 1.00 94.56 216 GLY A C 1
ATOM 1724 O O . GLY A 1 216 ? -8.677 15.594 9.364 1.00 94.56 216 GLY A O 1
ATOM 1725 N N . LYS A 1 217 ? -7.143 15.899 7.756 1.00 97.00 217 LYS A N 1
ATOM 1726 C CA . LYS A 1 217 ? -8.127 16.186 6.697 1.00 97.00 217 LYS A CA 1
ATOM 1727 C C . LYS A 1 217 ? -9.057 15.008 6.417 1.00 97.00 217 LYS A C 1
ATOM 1729 O O . LYS A 1 217 ? -10.229 15.227 6.123 1.00 97.00 217 LYS A O 1
ATOM 1734 N N . ILE A 1 218 ? -8.550 13.775 6.499 1.00 96.88 218 ILE A N 1
ATOM 1735 C CA . ILE A 1 218 ? -9.375 12.572 6.333 1.00 96.88 218 ILE A CA 1
ATOM 1736 C C . ILE A 1 218 ? -10.380 12.488 7.480 1.00 96.88 218 ILE A C 1
ATOM 1738 O O . ILE A 1 218 ? -11.573 12.354 7.233 1.00 96.88 218 ILE A O 1
ATOM 1742 N N . ILE A 1 219 ? -9.918 12.627 8.725 1.00 94.50 219 ILE A N 1
ATOM 1743 C CA . ILE A 1 219 ? -10.785 12.578 9.906 1.00 94.50 219 ILE A CA 1
ATOM 1744 C C . ILE A 1 219 ? -11.845 13.684 9.861 1.00 94.50 219 ILE A C 1
ATOM 1746 O O . ILE A 1 219 ? -13.011 13.414 10.138 1.00 94.50 219 ILE A O 1
ATOM 1750 N N . ASP A 1 220 ? -11.480 14.901 9.462 1.00 95.06 220 ASP A N 1
ATOM 1751 C CA . ASP A 1 220 ? -12.430 16.008 9.329 1.00 95.06 220 ASP A CA 1
ATOM 1752 C C . ASP A 1 220 ? -13.467 15.753 8.230 1.00 95.06 220 ASP A C 1
ATOM 1754 O O . ASP A 1 220 ? -14.651 16.042 8.416 1.00 95.06 220 ASP A O 1
ATOM 1758 N N . TYR A 1 221 ? -13.052 15.181 7.096 1.00 96.62 221 TYR A N 1
ATOM 1759 C CA . TYR A 1 221 ? -13.969 14.788 6.025 1.00 96.62 221 TYR A CA 1
ATOM 1760 C C . TYR A 1 221 ? -14.945 13.701 6.483 1.00 96.62 221 TYR A C 1
ATOM 1762 O O . TYR A 1 221 ? -16.148 13.811 6.247 1.00 96.62 221 TYR A O 1
ATOM 1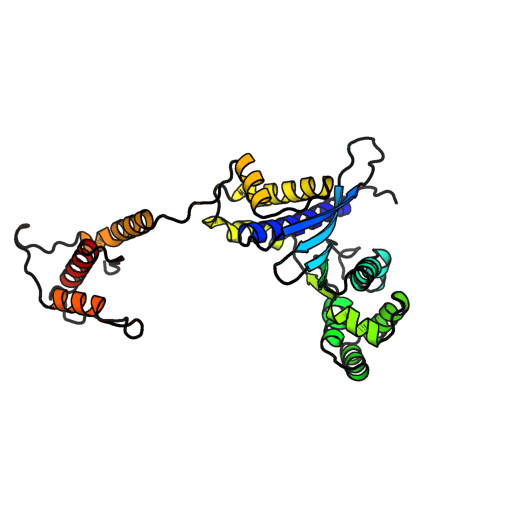770 N N . LEU A 1 222 ? -14.448 12.675 7.176 1.00 94.62 222 LEU A N 1
ATOM 1771 C CA . LEU A 1 222 ? -15.278 11.598 7.711 1.00 94.62 222 LEU A CA 1
ATOM 1772 C C . LEU A 1 222 ? -16.287 12.129 8.735 1.00 94.62 222 LEU A C 1
ATOM 1774 O O . LEU A 1 222 ? -17.474 11.827 8.621 1.00 94.62 222 LEU A O 1
ATOM 1778 N N . LYS A 1 223 ? -15.858 13.009 9.652 1.00 93.12 223 LYS A N 1
ATOM 1779 C CA . LYS A 1 223 ? -16.741 13.646 10.644 1.00 93.12 223 LYS A CA 1
ATOM 1780 C C . LYS A 1 223 ? -17.870 14.439 9.992 1.00 93.12 223 LYS A C 1
ATOM 1782 O O . LYS A 1 223 ? -19.016 14.325 10.419 1.00 93.12 223 LYS A O 1
ATOM 1787 N N . LYS A 1 224 ? -17.573 15.204 8.934 1.00 95.25 224 LYS A N 1
ATOM 1788 C CA . LYS A 1 224 ? -18.590 15.936 8.152 1.00 95.25 224 LYS A CA 1
ATOM 1789 C C . LYS A 1 224 ? -19.621 15.011 7.501 1.00 95.25 224 LYS A C 1
ATOM 1791 O O . LYS A 1 224 ? -20.743 15.438 7.264 1.00 95.25 224 LYS A O 1
ATOM 1796 N N . ASN A 1 225 ? -19.250 13.757 7.251 1.00 94.81 225 ASN A N 1
ATOM 1797 C CA . ASN A 1 225 ? -20.116 12.718 6.697 1.00 94.81 225 ASN A CA 1
ATOM 1798 C C . ASN A 1 225 ? -20.672 11.764 7.775 1.00 94.81 225 ASN A C 1
ATOM 1800 O O . ASN A 1 225 ? -21.114 10.666 7.451 1.00 94.81 225 ASN A O 1
ATOM 1804 N N . GLY A 1 226 ? -20.646 12.154 9.057 1.00 91.12 226 GLY A N 1
ATOM 1805 C CA . GLY A 1 226 ? -21.234 11.377 10.155 1.00 91.12 226 GLY A CA 1
ATOM 1806 C C . GLY A 1 226 ? -20.410 10.173 10.625 1.00 91.12 226 GLY A C 1
ATOM 1807 O O . GLY A 1 226 ? -20.863 9.437 11.498 1.00 91.12 226 GLY A O 1
ATOM 1808 N N . ILE A 1 227 ? -19.196 9.986 10.099 1.00 91.31 227 ILE A N 1
ATOM 1809 C CA . ILE A 1 227 ? -18.269 8.929 10.513 1.00 91.31 227 ILE A CA 1
ATOM 1810 C C . ILE A 1 227 ? -17.270 9.490 11.518 1.00 91.31 227 ILE A C 1
ATOM 1812 O O . ILE A 1 227 ? -16.538 10.442 11.250 1.00 91.31 227 ILE A O 1
ATOM 1816 N N . THR A 1 228 ? -17.184 8.855 12.677 1.00 87.12 228 THR A N 1
ATOM 1817 C CA . THR A 1 228 ? -16.266 9.240 13.749 1.00 87.12 228 THR A CA 1
ATOM 1818 C C . THR A 1 228 ? -15.292 8.108 14.057 1.00 87.12 228 THR A C 1
ATOM 1820 O O . THR A 1 228 ? -15.668 6.934 13.983 1.00 87.12 228 THR A O 1
ATOM 1823 N N . PRO A 1 229 ? -14.035 8.420 14.425 1.00 83.88 229 PRO A N 1
ATOM 1824 C CA . PRO A 1 229 ? -13.173 7.440 15.067 1.00 83.88 229 PRO A CA 1
ATOM 1825 C C . PRO A 1 229 ? -13.880 6.865 16.293 1.00 83.88 229 PRO A C 1
ATOM 1827 O O . PRO A 1 229 ? -14.449 7.617 17.089 1.00 83.88 229 PRO A O 1
ATOM 1830 N N . ARG A 1 230 ? -13.843 5.542 16.455 1.00 80.62 230 ARG A N 1
ATOM 1831 C CA . ARG A 1 230 ? -14.221 4.935 17.728 1.00 80.62 230 ARG A CA 1
ATOM 1832 C C . ARG A 1 230 ? -13.199 5.395 18.751 1.00 80.62 230 ARG A C 1
ATOM 1834 O O . ARG A 1 230 ? -11.994 5.314 18.508 1.00 80.62 230 ARG A O 1
ATOM 1841 N N . SER A 1 231 ? -13.681 5.888 19.885 1.00 63.97 231 SER A N 1
ATOM 1842 C CA . SER A 1 231 ? -12.792 6.090 21.018 1.00 63.97 231 SER A CA 1
ATOM 1843 C C . SER A 1 231 ? -12.173 4.732 21.364 1.00 63.97 231 SER A C 1
ATOM 1845 O O . SER A 1 231 ? -12.900 3.732 21.342 1.00 63.97 231 SER A O 1
ATOM 1847 N N . PRO A 1 232 ? -10.863 4.644 21.653 1.00 64.06 232 PRO A N 1
ATOM 1848 C CA . PRO A 1 232 ? -10.350 3.461 22.330 1.00 64.06 232 PRO A CA 1
ATOM 1849 C C . PRO A 1 232 ? -11.219 3.222 23.571 1.00 64.06 232 PRO A C 1
ATOM 1851 O O . PRO A 1 232 ? -11.550 4.190 24.264 1.00 64.06 232 PRO A O 1
ATOM 1854 N N . LEU A 1 233 ? -11.637 1.968 23.794 1.00 61.56 233 LEU A N 1
ATOM 1855 C CA . LEU A 1 233 ? -12.408 1.594 24.983 1.00 61.56 233 LEU A CA 1
ATOM 1856 C C . LEU A 1 233 ? -11.676 2.151 26.200 1.00 61.56 233 LEU A C 1
ATOM 1858 O O . LEU A 1 233 ? -10.475 1.912 26.367 1.00 61.56 233 LEU A O 1
ATOM 1862 N N . GLY A 1 234 ? -12.383 2.925 27.018 1.00 67.75 234 GLY A N 1
ATOM 1863 C CA . GLY A 1 234 ? -11.799 3.414 28.259 1.00 67.75 234 GLY A CA 1
ATOM 1864 C C . GLY A 1 234 ? -11.398 2.224 29.129 1.00 67.75 234 GLY A C 1
ATOM 1865 O O . GLY A 1 234 ? -12.070 1.191 29.114 1.00 67.75 234 GLY A O 1
ATOM 1866 N N . THR A 1 235 ? -10.335 2.357 29.922 1.00 72.69 235 THR A N 1
ATOM 1867 C CA . THR A 1 235 ? -9.937 1.322 30.893 1.00 72.69 235 THR A CA 1
ATOM 1868 C C . THR A 1 235 ? -11.129 0.871 31.750 1.00 72.69 235 THR A C 1
ATOM 1870 O O . THR A 1 235 ? -11.286 -0.317 32.017 1.00 72.69 235 THR A O 1
ATOM 1873 N N . ASP A 1 236 ? -12.028 1.797 32.093 1.00 76.62 236 ASP A N 1
ATOM 1874 C CA . ASP A 1 236 ? -13.253 1.519 32.846 1.00 76.62 236 ASP A CA 1
ATOM 1875 C C . ASP A 1 236 ? -14.260 0.644 32.088 1.00 76.62 236 ASP A C 1
ATOM 1877 O O . ASP A 1 236 ? -14.928 -0.191 32.701 1.00 76.62 236 ASP A O 1
ATOM 1881 N N . GLU A 1 237 ? -14.376 0.805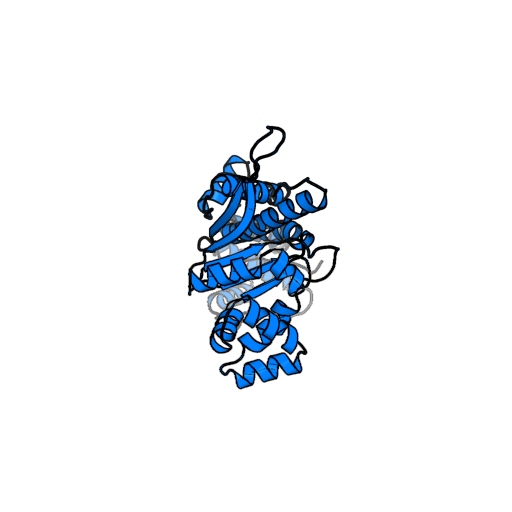 30.767 1.00 75.06 237 GLU A N 1
ATOM 1882 C CA . GLU A 1 237 ? -15.223 -0.051 29.928 1.00 75.06 237 GLU A CA 1
ATOM 1883 C C . GLU A 1 237 ? -14.636 -1.457 29.828 1.00 75.06 237 GLU A C 1
ATOM 1885 O O . GLU A 1 237 ? -15.360 -2.428 30.023 1.00 75.06 237 GLU A O 1
ATOM 1890 N N . ILE A 1 238 ? -13.316 -1.581 29.660 1.00 81.81 238 ILE A N 1
ATOM 1891 C CA . ILE A 1 238 ? -12.633 -2.884 29.649 1.00 81.81 238 ILE A CA 1
ATOM 1892 C C . ILE A 1 238 ? -12.825 -3.605 30.991 1.00 81.81 238 ILE A C 1
ATOM 1894 O O . ILE A 1 238 ? -13.178 -4.784 31.029 1.00 81.81 238 ILE A O 1
ATOM 1898 N N . ILE A 1 239 ? -12.640 -2.899 32.112 1.00 83.88 239 ILE A N 1
ATOM 1899 C CA . ILE A 1 239 ? -12.858 -3.459 33.453 1.00 83.88 239 ILE A CA 1
ATOM 1900 C C . ILE A 1 239 ? -14.327 -3.860 33.644 1.00 83.88 239 ILE A C 1
ATOM 1902 O O . ILE A 1 239 ? -14.609 -4.895 34.257 1.00 83.88 239 ILE A O 1
ATOM 1906 N N . ARG A 1 240 ? -15.275 -3.065 33.133 1.00 83.44 240 ARG A N 1
ATOM 1907 C CA . ARG A 1 240 ? -16.705 -3.398 33.162 1.00 83.44 240 ARG A CA 1
ATOM 1908 C C . ARG A 1 240 ? -16.982 -4.684 32.385 1.00 83.44 240 ARG A C 1
ATOM 1910 O O . ARG A 1 240 ? -17.634 -5.574 32.930 1.00 83.44 240 ARG A O 1
ATOM 1917 N N . ASP A 1 241 ? -16.444 -4.817 31.181 1.00 86.69 241 ASP A N 1
ATOM 1918 C CA . ASP A 1 241 ? -16.637 -5.996 30.337 1.00 86.69 241 ASP A CA 1
ATOM 1919 C C . ASP A 1 241 ? -15.997 -7.245 30.951 1.00 86.69 241 ASP A C 1
ATOM 1921 O O . ASP A 1 241 ? -16.608 -8.314 30.957 1.00 86.69 241 ASP A O 1
ATOM 1925 N N . PHE A 1 242 ? -14.824 -7.115 31.577 1.00 91.44 242 PHE A N 1
ATOM 1926 C CA . PHE A 1 242 ? -14.209 -8.202 32.345 1.00 91.44 242 PHE A CA 1
ATOM 1927 C C . PHE A 1 242 ? -15.096 -8.664 33.502 1.00 91.44 242 PHE A C 1
ATOM 1929 O O . PHE A 1 242 ? -15.251 -9.869 33.712 1.00 91.44 242 PHE A O 1
ATOM 1936 N N . LYS A 1 243 ? -15.724 -7.734 34.235 1.00 86.56 243 LYS A N 1
ATOM 1937 C CA . LYS A 1 243 ? -16.682 -8.075 35.300 1.00 86.56 243 LYS A CA 1
ATOM 1938 C C . LYS A 1 243 ? -17.908 -8.805 34.746 1.00 86.56 243 LYS A C 1
ATOM 1940 O O . LYS A 1 243 ? -18.318 -9.802 35.338 1.00 86.56 243 LYS A O 1
ATOM 1945 N N . ILE A 1 244 ? -18.458 -8.350 33.616 1.00 87.00 244 ILE A N 1
ATOM 1946 C CA . ILE A 1 244 ? -19.604 -8.992 32.948 1.00 87.00 244 ILE A CA 1
ATOM 1947 C C . ILE A 1 244 ? -19.236 -10.410 32.501 1.00 87.00 244 ILE A C 1
ATOM 1949 O O . ILE A 1 244 ? -19.934 -11.363 32.845 1.00 87.00 244 ILE A O 1
ATOM 1953 N N . ALA A 1 245 ? -18.116 -10.573 31.799 1.00 88.81 245 ALA A N 1
ATOM 1954 C CA . ALA A 1 245 ? -17.646 -11.875 31.334 1.00 88.81 245 ALA A CA 1
ATOM 1955 C C . ALA A 1 245 ? -17.319 -12.831 32.497 1.00 88.81 245 ALA A C 1
ATOM 1957 O O . ALA A 1 245 ? -17.508 -14.041 32.381 1.00 88.81 245 ALA A O 1
ATOM 1958 N N . SER A 1 246 ? -16.904 -12.288 33.646 1.00 92.19 246 SER A N 1
ATOM 1959 C CA . SER A 1 246 ? -16.631 -13.064 34.861 1.00 92.19 246 SER A CA 1
ATOM 1960 C C . SER A 1 246 ? -17.882 -13.486 35.634 1.00 92.19 246 SER A C 1
ATOM 1962 O O . SER A 1 246 ? -17.765 -14.263 36.583 1.00 92.19 246 SER A O 1
ATOM 1964 N N . ALA A 1 247 ? -19.082 -13.024 35.255 1.00 88.38 247 ALA A N 1
ATOM 1965 C CA . ALA A 1 247 ? -20.309 -13.221 36.031 1.00 88.38 247 ALA A CA 1
ATOM 1966 C C . ALA A 1 247 ? -20.599 -14.697 36.348 1.00 88.38 247 ALA A C 1
ATOM 1968 O O . ALA A 1 247 ? -21.001 -15.021 37.466 1.00 88.38 247 ALA A O 1
ATOM 1969 N N . THR A 1 248 ? -20.349 -15.606 35.403 1.00 88.81 248 THR A N 1
ATOM 1970 C CA . THR A 1 248 ? -20.551 -17.050 35.603 1.00 88.81 248 THR A CA 1
ATOM 1971 C C . THR A 1 248 ? -19.672 -17.602 36.726 1.00 88.81 248 THR A C 1
ATOM 1973 O O . THR A 1 248 ? -20.139 -18.401 37.538 1.00 88.81 248 THR A O 1
ATOM 1976 N N . LEU A 1 249 ? -18.411 -17.164 36.805 1.00 90.19 249 LEU A N 1
ATOM 1977 C CA . LEU A 1 249 ? -17.499 -17.548 37.880 1.00 90.19 249 LEU A CA 1
ATOM 1978 C C . LEU A 1 249 ? -17.853 -16.812 39.183 1.00 90.19 249 LEU A C 1
ATOM 1980 O O . LEU A 1 249 ? -17.932 -17.439 40.234 1.00 90.19 249 LEU A O 1
ATOM 1984 N N . SER A 1 250 ? -18.126 -15.507 39.124 1.00 86.25 250 SER A N 1
ATOM 1985 C CA . SER A 1 250 ? -18.418 -14.652 40.287 1.00 86.25 250 SER A CA 1
ATOM 1986 C C . SER A 1 250 ? -19.733 -14.985 41.010 1.00 86.25 250 SER A C 1
ATOM 1988 O O . SER A 1 250 ? -19.876 -14.652 42.189 1.00 86.25 250 SER A O 1
ATOM 1990 N N . ASN A 1 251 ? -20.677 -15.649 40.335 1.00 87.75 251 ASN A N 1
ATOM 1991 C CA . ASN A 1 251 ? -21.984 -16.033 40.885 1.00 87.75 251 ASN A CA 1
ATOM 1992 C C . ASN A 1 251 ? -22.037 -17.462 41.453 1.00 87.75 251 ASN A C 1
ATOM 1994 O O . ASN A 1 251 ? -23.104 -17.926 41.865 1.00 87.75 251 ASN A O 1
ATOM 1998 N N . ILE A 1 252 ? -20.911 -18.181 41.501 1.00 89.06 252 ILE A N 1
ATOM 1999 C CA . ILE A 1 252 ? -20.860 -19.504 42.132 1.00 89.06 252 ILE A CA 1
ATOM 2000 C C . ILE A 1 252 ? -21.216 -19.399 43.618 1.00 89.06 252 ILE A C 1
ATOM 2002 O O . ILE A 1 252 ? -20.712 -18.551 44.353 1.00 89.06 252 ILE A O 1
ATOM 2006 N N . LYS A 1 253 ? -22.066 -20.316 44.089 1.00 88.81 253 LYS A N 1
ATOM 2007 C CA . LYS A 1 253 ? -22.389 -20.435 45.514 1.00 88.81 253 LYS A CA 1
ATOM 2008 C C . LYS A 1 253 ? -21.143 -20.864 46.292 1.00 88.81 253 LYS A C 1
ATOM 2010 O O . LYS A 1 253 ? -20.694 -22.000 46.167 1.00 88.81 253 LYS A O 1
ATOM 2015 N N . SER A 1 254 ? -20.625 -19.966 47.126 1.00 89.69 254 SER A N 1
ATOM 2016 C CA . SER A 1 254 ? -19.455 -20.200 47.983 1.00 89.69 254 SER A CA 1
ATOM 2017 C C . SER A 1 254 ? -19.776 -20.199 49.485 1.00 89.69 254 SER A C 1
ATOM 2019 O O . SER A 1 254 ? -18.857 -20.199 50.307 1.00 89.69 254 SER A O 1
ATOM 2021 N N . THR A 1 255 ? -21.062 -20.190 49.862 1.00 89.56 255 THR A N 1
ATOM 2022 C CA . THR A 1 255 ? -21.522 -20.068 51.254 1.00 89.56 255 THR A CA 1
ATOM 2023 C C . THR A 1 255 ? -22.388 -21.241 51.707 1.00 89.56 255 THR A C 1
ATOM 2025 O O . THR A 1 255 ? -23.191 -21.792 50.954 1.00 89.56 255 THR A O 1
ATOM 2028 N N . ILE A 1 256 ? -22.259 -21.588 52.985 1.00 87.25 256 ILE A N 1
ATOM 2029 C CA . ILE A 1 256 ? -23.115 -22.531 53.703 1.00 87.25 256 ILE A CA 1
ATOM 2030 C C . ILE A 1 256 ? -24.309 -21.757 54.266 1.00 87.25 256 ILE A C 1
ATOM 2032 O O . ILE A 1 256 ? -24.151 -20.683 54.856 1.00 87.25 256 ILE A O 1
ATOM 2036 N N . GLY A 1 257 ? -25.524 -22.267 54.040 1.00 83.38 257 GLY A N 1
ATOM 2037 C CA . GLY A 1 257 ? -26.755 -21.630 54.526 1.00 83.38 257 GLY A CA 1
ATOM 2038 C C . GLY A 1 257 ? -26.957 -20.195 54.019 1.00 83.38 257 GLY A C 1
ATOM 2039 O O . GLY A 1 257 ? -27.608 -19.399 54.687 1.00 83.38 257 GLY A O 1
ATOM 2040 N N . ARG A 1 258 ? -26.363 -19.845 52.865 1.00 78.62 258 ARG A N 1
ATOM 2041 C CA . ARG A 1 258 ? -26.318 -18.490 52.273 1.00 78.62 258 ARG A CA 1
ATOM 2042 C C . ARG A 1 258 ? -25.570 -17.428 53.092 1.00 78.62 258 ARG A C 1
ATOM 2044 O O . ARG A 1 258 ? -25.508 -16.288 52.646 1.00 78.62 258 ARG A O 1
ATOM 2051 N N . LYS A 1 259 ? -25.007 -17.774 54.253 1.00 85.81 259 LYS A N 1
ATOM 2052 C CA . LYS A 1 259 ? -24.428 -16.800 55.197 1.00 85.81 259 LYS A CA 1
ATOM 2053 C C . LYS A 1 259 ? -22.959 -17.038 55.513 1.00 85.81 259 LYS A C 1
ATOM 2055 O O . LYS A 1 259 ? -22.218 -16.078 55.675 1.00 85.81 259 LYS A O 1
ATOM 2060 N N . HIS A 1 260 ? -22.525 -18.291 55.597 1.00 87.62 260 HIS A N 1
ATOM 2061 C CA . HIS A 1 260 ? -21.198 -18.609 56.117 1.00 87.62 260 HIS A CA 1
ATOM 2062 C C . HIS A 1 260 ? -20.250 -18.967 54.976 1.00 87.62 260 HIS A C 1
ATOM 2064 O O . HIS A 1 260 ? -20.411 -20.004 54.335 1.00 87.62 260 HIS A O 1
ATOM 2070 N N . HIS A 1 261 ? -19.272 -18.105 54.704 1.00 91.81 261 HIS A N 1
ATOM 2071 C CA . HIS A 1 261 ? -18.163 -18.414 53.806 1.00 91.81 261 HIS A CA 1
ATOM 2072 C C . HIS A 1 261 ? -17.007 -19.014 54.611 1.00 91.81 261 HIS A C 1
ATOM 2074 O O . HIS A 1 261 ? -16.708 -18.527 55.698 1.00 91.81 261 HIS A O 1
ATOM 2080 N N . ILE A 1 262 ? -16.364 -20.059 54.088 1.00 90.56 262 ILE A N 1
ATOM 2081 C CA . ILE A 1 262 ? -15.164 -20.647 54.695 1.00 90.56 262 ILE A CA 1
ATOM 2082 C C . ILE A 1 262 ? -13.949 -20.142 53.909 1.00 90.56 262 ILE A C 1
ATOM 2084 O O . ILE A 1 262 ? -13.770 -20.580 52.766 1.00 90.56 262 ILE A O 1
ATOM 2088 N N . PRO A 1 263 ? -13.112 -19.264 54.497 1.00 88.12 263 PRO A N 1
ATOM 2089 C CA . PRO A 1 263 ? -11.870 -18.831 53.874 1.00 88.12 263 PRO A CA 1
ATOM 2090 C C . PRO A 1 263 ? -10.943 -20.020 53.618 1.00 88.12 263 PRO A C 1
ATOM 2092 O O . PRO A 1 263 ? -10.874 -20.961 54.411 1.00 88.12 263 PRO A O 1
ATOM 2095 N N . ARG A 1 264 ? -10.204 -19.982 52.507 1.00 89.56 264 ARG A N 1
ATOM 2096 C CA . ARG A 1 264 ? -9.250 -21.034 52.139 1.00 89.56 264 ARG A CA 1
ATOM 2097 C C . ARG A 1 264 ? -7.856 -20.451 51.990 1.00 89.56 264 ARG A C 1
ATOM 2099 O O . ARG A 1 264 ? -7.636 -19.594 51.140 1.00 89.56 264 ARG A O 1
ATOM 2106 N N . ASP A 1 265 ? -6.884 -21.025 52.697 1.00 91.69 265 ASP A N 1
ATOM 2107 C CA . ASP A 1 265 ? -5.468 -20.626 52.588 1.00 91.69 265 ASP A CA 1
ATOM 2108 C C . ASP A 1 265 ? -4.935 -20.679 51.153 1.00 91.69 265 ASP A C 1
ATOM 2110 O O . ASP A 1 265 ? -4.033 -19.937 50.778 1.00 91.69 265 ASP A O 1
ATOM 2114 N N . LYS A 1 266 ? -5.504 -21.572 50.337 1.00 92.38 266 LYS A N 1
ATOM 2115 C CA . LYS A 1 266 ? -5.125 -21.772 48.938 1.00 92.38 266 LYS A CA 1
ATOM 2116 C C . LYS A 1 266 ? -5.426 -20.515 48.119 1.00 92.38 266 LYS A C 1
ATOM 2118 O O . LYS A 1 266 ? -4.601 -20.136 47.300 1.00 92.38 266 LYS A O 1
ATOM 2123 N N . THR A 1 267 ? -6.547 -19.843 48.387 1.00 92.50 267 THR A N 1
ATOM 2124 C CA . THR A 1 267 ? -6.901 -18.570 47.746 1.00 92.50 267 THR A CA 1
ATOM 2125 C C . THR A 1 267 ? -5.882 -17.490 48.098 1.00 92.50 267 THR A C 1
ATOM 2127 O O . THR A 1 267 ? -5.346 -16.853 47.198 1.00 92.50 267 THR A O 1
ATOM 2130 N N . ARG A 1 268 ? -5.531 -17.345 49.386 1.00 91.06 268 ARG A N 1
ATOM 2131 C CA . ARG A 1 268 ? -4.517 -16.374 49.835 1.00 91.06 268 ARG A CA 1
ATOM 2132 C C . ARG A 1 268 ? -3.166 -16.597 49.152 1.00 91.06 268 ARG A C 1
ATOM 2134 O O . ARG A 1 268 ? -2.590 -15.659 48.617 1.00 91.06 268 ARG A O 1
ATOM 2141 N N . ARG A 1 269 ? -2.702 -17.849 49.104 1.00 91.81 269 ARG A N 1
ATOM 2142 C CA . ARG A 1 269 ? -1.443 -18.212 48.433 1.00 91.81 269 ARG A CA 1
ATOM 2143 C C . ARG A 1 269 ? -1.456 -17.901 46.938 1.00 91.81 269 ARG A C 1
ATOM 2145 O O . ARG A 1 269 ? -0.426 -17.520 46.399 1.00 91.81 269 ARG A O 1
ATOM 2152 N N . LEU A 1 270 ? -2.596 -18.076 46.266 1.00 91.75 270 LEU A N 1
ATOM 2153 C CA . LEU A 1 270 ? -2.734 -17.734 44.849 1.00 91.75 270 LEU A CA 1
ATOM 2154 C C . LEU A 1 270 ? -2.699 -16.219 44.624 1.00 91.75 270 LEU A C 1
ATOM 2156 O O . LEU A 1 270 ? -2.093 -15.783 43.654 1.00 91.75 270 LEU A O 1
ATOM 2160 N N . ILE A 1 271 ? -3.287 -15.423 45.521 1.00 90.81 271 ILE A N 1
ATOM 2161 C CA . ILE A 1 271 ? -3.208 -13.955 45.460 1.00 90.81 271 ILE A CA 1
ATOM 2162 C C . ILE A 1 271 ? -1.756 -13.497 45.621 1.00 90.81 271 ILE A C 1
ATOM 2164 O O . ILE A 1 271 ? -1.254 -12.770 44.772 1.00 90.81 271 ILE A O 1
ATOM 2168 N N . GLU A 1 272 ? -1.064 -13.983 46.655 1.00 90.81 272 GLU A N 1
ATOM 2169 C CA . GLU A 1 272 ? 0.356 -13.676 46.884 1.00 90.81 272 GLU A CA 1
ATOM 2170 C C . GLU A 1 272 ? 1.213 -14.080 45.681 1.00 90.81 272 GLU A C 1
ATOM 2172 O O . GLU A 1 272 ? 2.097 -13.340 45.257 1.00 90.81 272 GLU A O 1
ATOM 2177 N N . TRP A 1 273 ? 0.925 -15.241 45.090 1.00 89.50 273 TRP A N 1
ATOM 2178 C CA . TRP A 1 273 ? 1.605 -15.702 43.887 1.00 89.50 273 TRP A CA 1
ATOM 2179 C C . TRP A 1 273 ? 1.368 -14.772 42.687 1.00 89.50 273 TRP A C 1
ATOM 2181 O O . TRP A 1 273 ? 2.334 -14.424 42.013 1.00 89.50 273 TRP A O 1
ATOM 2191 N N . VAL A 1 274 ? 0.130 -14.321 42.447 1.00 88.75 274 VAL A N 1
ATOM 2192 C CA . VAL A 1 274 ? -0.191 -13.352 41.378 1.00 88.75 274 VAL A CA 1
ATOM 2193 C C . VAL A 1 274 ? 0.544 -12.023 41.585 1.00 88.75 274 VAL A C 1
ATOM 2195 O O . VAL A 1 274 ? 1.009 -11.435 40.615 1.00 88.75 274 VAL A O 1
ATOM 2198 N N . GLU A 1 275 ? 0.681 -11.563 42.830 1.00 87.50 275 GLU A N 1
ATOM 2199 C CA . GLU A 1 275 ? 1.311 -10.276 43.159 1.00 87.50 275 GLU A CA 1
ATOM 2200 C C . GLU A 1 275 ? 2.848 -10.305 43.110 1.00 87.50 275 GLU A C 1
ATOM 2202 O O . GLU A 1 275 ? 3.473 -9.266 42.913 1.00 87.50 275 GLU A O 1
ATOM 2207 N N . THR A 1 276 ? 3.468 -11.473 43.295 1.00 87.19 276 THR A N 1
ATOM 2208 C CA . THR A 1 276 ? 4.932 -11.599 43.453 1.00 87.19 276 THR A CA 1
ATOM 2209 C C . THR A 1 276 ? 5.646 -12.262 42.274 1.00 87.19 276 THR A C 1
ATOM 2211 O O . THR A 1 276 ? 6.876 -12.236 42.210 1.00 87.19 276 THR A O 1
ATOM 2214 N N . THR A 1 277 ? 4.913 -12.865 41.335 1.00 82.06 277 THR A N 1
ATOM 2215 C CA . THR A 1 277 ? 5.507 -13.637 40.231 1.00 82.06 277 THR A CA 1
ATOM 2216 C C . THR A 1 277 ? 5.831 -12.755 39.022 1.00 82.06 277 THR A C 1
ATOM 2218 O O . THR A 1 277 ? 4.987 -11.992 38.560 1.00 82.06 277 THR A O 1
ATOM 2221 N N . SER A 1 278 ? 7.045 -12.892 38.472 1.00 70.44 278 SER A N 1
ATOM 2222 C CA . SER A 1 278 ? 7.458 -12.231 37.227 1.00 70.44 278 SER A CA 1
ATOM 2223 C C . SER A 1 278 ? 6.837 -12.880 35.982 1.00 70.44 278 SER A C 1
ATOM 2225 O O . SER A 1 278 ? 6.429 -14.045 35.990 1.00 70.44 278 SER A O 1
ATOM 2227 N N . ASP A 1 279 ? 6.795 -12.124 34.883 1.00 67.25 279 ASP A N 1
ATOM 2228 C CA . ASP A 1 279 ? 6.101 -12.477 33.637 1.00 67.25 279 ASP A CA 1
ATOM 2229 C C . ASP A 1 279 ? 6.471 -13.841 33.026 1.00 67.25 279 ASP A C 1
ATOM 2231 O O . ASP A 1 279 ? 5.651 -14.447 32.338 1.00 67.25 279 ASP A O 1
ATOM 2235 N N . GLU A 1 280 ? 7.651 -14.375 33.338 1.00 59.41 280 GLU A N 1
ATOM 2236 C CA . GLU A 1 280 ? 8.183 -15.627 32.788 1.00 59.41 280 GLU A CA 1
ATOM 2237 C C . GLU A 1 280 ? 7.595 -16.910 33.425 1.00 59.41 280 GLU A C 1
ATOM 2239 O O . GLU A 1 280 ? 7.861 -18.009 32.938 1.00 59.41 280 GLU A O 1
ATOM 2244 N N . LYS A 1 281 ? 6.767 -16.819 34.485 1.00 62.12 281 LYS A N 1
ATOM 2245 C CA . LYS A 1 281 ? 6.153 -17.984 35.177 1.00 62.12 281 LYS A CA 1
ATOM 2246 C C . LYS A 1 281 ? 4.623 -17.894 35.335 1.00 62.12 281 LYS A C 1
ATOM 2248 O O . LYS A 1 281 ? 4.084 -18.228 36.385 1.00 62.12 281 LYS A O 1
ATOM 2253 N N . LYS A 1 282 ? 3.891 -17.461 34.304 1.00 67.81 282 LYS A N 1
ATOM 2254 C CA . LYS A 1 282 ? 2.458 -17.082 34.394 1.00 67.81 282 LYS A CA 1
ATOM 2255 C C . LYS A 1 282 ? 1.403 -18.193 34.239 1.00 67.81 282 LYS A C 1
ATOM 2257 O O . LYS A 1 282 ? 0.240 -17.890 33.983 1.00 67.81 282 LYS A O 1
ATOM 2262 N N . ALA A 1 283 ? 1.746 -19.467 34.415 1.00 81.50 283 ALA A N 1
ATOM 2263 C CA . ALA A 1 283 ? 0.759 -20.548 34.341 1.00 81.50 283 ALA A CA 1
ATOM 2264 C C . ALA A 1 283 ? 0.767 -21.401 35.612 1.00 81.50 283 ALA A C 1
ATOM 2266 O O . ALA A 1 283 ? 1.774 -22.017 35.953 1.00 81.50 283 ALA A O 1
ATOM 2267 N N . ALA A 1 284 ? -0.380 -21.466 36.288 1.00 83.31 284 ALA A N 1
ATOM 2268 C CA . ALA A 1 284 ? -0.615 -22.364 37.412 1.00 83.31 284 ALA A CA 1
ATOM 2269 C C . ALA A 1 284 ? -1.821 -23.261 37.117 1.00 83.31 284 ALA A C 1
ATOM 2271 O O . ALA A 1 284 ? -2.844 -22.801 36.612 1.00 83.31 284 ALA A O 1
ATOM 2272 N N . CYS A 1 285 ? -1.708 -24.544 37.458 1.00 87.31 285 CYS A N 1
ATOM 2273 C CA . CYS A 1 285 ? -2.799 -25.507 37.352 1.00 87.31 285 CYS A CA 1
ATOM 2274 C C . CYS A 1 285 ? -3.270 -25.905 38.755 1.00 87.31 285 CYS A C 1
ATOM 2276 O O . CYS A 1 285 ? -2.481 -26.384 39.572 1.00 87.31 285 CYS A O 1
ATOM 2278 N N . LEU A 1 286 ? -4.560 -25.718 39.042 1.00 87.62 286 LEU A N 1
ATOM 2279 C CA . LEU A 1 286 ? -5.167 -26.143 40.301 1.00 87.62 286 LEU A CA 1
ATOM 2280 C C . LEU A 1 286 ? -5.684 -27.583 40.171 1.00 87.62 286 LEU A C 1
ATOM 2282 O O . LEU A 1 286 ? -6.757 -27.820 39.619 1.00 87.62 286 LEU A O 1
ATOM 2286 N N . ILE A 1 287 ? -4.930 -28.546 40.704 1.00 89.50 287 ILE A N 1
ATOM 2287 C CA . ILE A 1 287 ? -5.236 -29.982 40.601 1.00 89.50 287 ILE A CA 1
ATOM 2288 C C . ILE A 1 287 ? -5.937 -30.490 41.868 1.00 89.50 287 ILE A C 1
ATOM 2290 O O . ILE A 1 287 ? -5.636 -30.068 42.984 1.00 89.50 287 ILE A O 1
ATOM 2294 N N . GLY A 1 288 ? -6.861 -31.438 41.697 1.00 87.50 288 GLY A N 1
ATOM 2295 C CA . GLY A 1 288 ? -7.373 -32.280 42.778 1.00 87.50 288 GLY A CA 1
ATOM 2296 C C . GLY A 1 288 ? -8.716 -32.934 42.449 1.00 87.50 288 GLY A C 1
ATOM 2297 O O . GLY A 1 288 ? -9.299 -32.671 41.395 1.00 87.50 288 GLY A O 1
ATOM 2298 N N . ALA A 1 289 ? -9.213 -33.785 43.348 1.00 90.19 289 ALA A N 1
ATOM 2299 C CA . ALA A 1 289 ? -10.432 -34.570 43.143 1.00 90.19 289 ALA A CA 1
ATOM 2300 C C . ALA A 1 289 ? -11.702 -33.711 42.945 1.00 90.19 289 ALA A C 1
ATOM 2302 O O . ALA A 1 289 ? -11.725 -32.496 43.179 1.00 90.19 289 ALA A O 1
ATOM 2303 N N . MET A 1 290 ? -12.782 -34.336 42.477 1.00 86.81 290 MET A N 1
ATOM 2304 C CA . MET A 1 290 ? -14.103 -33.703 42.421 1.00 86.81 290 MET A CA 1
ATOM 2305 C C . MET A 1 290 ? -14.593 -33.369 43.842 1.00 86.81 290 MET A C 1
ATOM 2307 O O . MET A 1 290 ? -14.299 -34.089 44.789 1.00 86.81 290 MET A O 1
ATOM 2311 N N . GLY A 1 291 ? -15.305 -32.252 44.010 1.00 86.56 291 GLY A N 1
ATOM 2312 C CA . GLY A 1 291 ? -15.903 -31.869 45.298 1.00 86.56 291 GLY A CA 1
ATOM 2313 C C . GLY A 1 291 ? -14.979 -31.157 46.297 1.00 86.56 291 GLY A C 1
ATOM 2314 O O . GLY A 1 291 ? -15.472 -30.595 47.267 1.00 86.56 291 GLY A O 1
ATOM 2315 N N . ILE A 1 292 ? -13.667 -31.060 46.047 1.00 90.25 292 ILE A N 1
ATOM 2316 C CA . ILE A 1 292 ? -12.726 -30.407 46.989 1.00 90.25 292 ILE A CA 1
ATOM 2317 C C . ILE A 1 292 ? -12.789 -28.865 46.993 1.00 90.25 292 ILE A C 1
ATOM 2319 O O . ILE A 1 292 ? -12.038 -28.208 47.711 1.00 90.25 292 ILE A O 1
ATOM 2323 N N . GLY A 1 293 ? -13.645 -28.268 46.157 1.00 90.19 293 GLY A N 1
ATOM 2324 C CA . GLY A 1 293 ? -13.856 -26.819 46.117 1.00 90.19 293 GLY A CA 1
ATOM 2325 C C . GLY A 1 293 ? -12.939 -26.028 45.179 1.00 90.19 293 GLY A C 1
ATOM 2326 O O . GLY A 1 293 ? -12.800 -24.826 45.382 1.00 90.19 293 GLY A O 1
ATOM 2327 N N . LYS A 1 294 ? -12.354 -26.645 44.138 1.00 92.06 294 LYS A N 1
ATOM 2328 C CA . LYS A 1 294 ? -11.533 -25.942 43.123 1.00 92.06 294 LYS A CA 1
ATOM 2329 C C . LYS A 1 294 ? -12.243 -24.716 42.541 1.00 92.06 294 LYS A C 1
ATOM 2331 O O . LYS A 1 294 ? -11.691 -23.625 42.537 1.00 92.06 294 LYS A O 1
ATOM 2336 N N . THR A 1 295 ? -13.500 -24.893 42.144 1.00 91.81 295 THR A N 1
ATOM 2337 C CA . THR A 1 295 ? -14.339 -23.835 41.572 1.00 91.81 295 THR A CA 1
ATOM 2338 C C . THR A 1 295 ? -14.608 -22.704 42.568 1.00 91.81 295 THR A C 1
ATOM 2340 O O . THR A 1 295 ? -14.726 -21.545 42.182 1.00 91.81 295 THR A O 1
ATOM 2343 N N . VAL A 1 296 ? -14.678 -23.029 43.864 1.00 92.25 296 VAL A N 1
ATOM 2344 C CA . VAL A 1 296 ? -14.852 -22.027 44.919 1.00 92.25 296 VAL A CA 1
ATOM 2345 C C . VAL A 1 296 ? -13.553 -21.249 45.130 1.00 92.25 296 VAL A C 1
ATOM 2347 O O . VAL A 1 296 ? -13.598 -20.031 45.202 1.00 92.25 296 VAL A O 1
ATOM 2350 N N . ILE A 1 297 ? -12.395 -21.921 45.112 1.00 93.81 297 ILE A N 1
ATOM 2351 C CA . ILE A 1 297 ? -11.077 -21.264 45.172 1.00 93.81 297 ILE A CA 1
ATOM 2352 C C . ILE A 1 297 ? -10.907 -20.272 44.012 1.00 93.81 297 ILE A C 1
ATOM 2354 O O . ILE A 1 297 ? -10.486 -19.143 44.240 1.00 93.81 297 ILE A O 1
ATOM 2358 N N . THR A 1 298 ? -11.262 -20.656 42.781 1.00 93.50 298 THR A N 1
ATOM 2359 C CA . THR A 1 298 ? -11.171 -19.763 41.610 1.00 93.50 298 THR A CA 1
ATOM 2360 C C . THR A 1 298 ? -12.178 -18.612 41.664 1.00 93.50 298 THR A C 1
ATOM 2362 O O . THR A 1 298 ? -11.846 -17.499 41.266 1.00 93.50 298 THR A O 1
ATOM 2365 N N . HIS A 1 299 ? -13.385 -18.851 42.189 1.00 93.75 299 HIS A N 1
ATOM 2366 C CA . HIS A 1 299 ? -14.364 -17.795 42.467 1.00 93.75 299 HIS A CA 1
ATOM 2367 C C . HIS A 1 299 ? -13.815 -16.782 43.484 1.00 93.75 299 HIS A C 1
ATOM 2369 O O . HIS A 1 299 ? -13.864 -15.577 43.237 1.00 93.75 299 HIS A O 1
ATOM 2375 N N . ASP A 1 300 ? -13.270 -17.265 44.605 1.00 94.50 300 ASP A N 1
ATOM 2376 C CA . ASP A 1 300 ? -12.759 -16.415 45.682 1.00 94.50 300 ASP A CA 1
ATOM 2377 C C . ASP A 1 300 ? -11.543 -15.610 45.196 1.00 94.50 300 ASP A C 1
ATOM 2379 O O . ASP A 1 300 ? -11.465 -14.409 45.435 1.00 94.50 300 ASP A O 1
ATOM 2383 N N . LEU A 1 301 ? -10.648 -16.238 44.422 1.00 94.31 301 LEU A N 1
ATOM 2384 C CA . LEU A 1 301 ? -9.514 -15.566 43.784 1.00 94.31 301 LEU A CA 1
ATOM 2385 C C . LEU A 1 301 ? -9.977 -14.444 42.846 1.00 94.31 301 LEU A C 1
ATOM 2387 O O . LEU A 1 301 ? -9.469 -13.330 42.927 1.00 94.31 301 LEU A O 1
ATOM 2391 N N . CYS A 1 302 ? -10.958 -14.715 41.979 1.00 93.94 302 CYS A N 1
ATOM 2392 C CA . CYS A 1 302 ? -11.498 -13.713 41.061 1.00 93.94 302 CYS A CA 1
ATOM 2393 C C . CYS A 1 302 ? -12.086 -12.512 41.815 1.00 93.94 302 CYS A C 1
ATOM 2395 O O . CYS A 1 302 ? -11.837 -11.371 41.429 1.00 93.94 302 CYS A O 1
ATOM 2397 N N . LYS A 1 303 ? -12.844 -12.749 42.895 1.00 92.56 303 LYS A N 1
ATOM 2398 C CA . LYS A 1 303 ? -13.421 -11.671 43.712 1.00 92.56 303 LYS A CA 1
ATOM 2399 C C . LYS A 1 303 ? -12.357 -10.850 44.428 1.00 92.56 303 LYS A C 1
ATOM 2401 O O . LYS A 1 303 ? -12.441 -9.628 44.422 1.00 92.56 303 LYS A O 1
ATOM 2406 N N . GLU A 1 304 ? -11.351 -11.495 45.004 1.00 93.31 304 GLU A N 1
ATOM 2407 C CA . GLU A 1 304 ? -10.273 -10.787 45.697 1.00 93.31 304 GLU A CA 1
ATOM 2408 C C . GLU A 1 304 ? -9.431 -9.932 44.744 1.00 93.31 304 GLU A C 1
ATOM 2410 O O . GLU A 1 304 ? -9.143 -8.777 45.048 1.00 93.31 304 GLU A O 1
ATOM 2415 N N . LEU A 1 305 ? -9.111 -10.437 43.549 1.00 92.56 305 LEU A N 1
ATOM 2416 C CA . LEU A 1 305 ? -8.419 -9.645 42.526 1.00 92.56 305 LEU A CA 1
ATOM 2417 C C . LEU A 1 305 ? -9.263 -8.436 42.081 1.00 92.56 305 LEU A C 1
ATOM 2419 O O . LEU A 1 305 ? -8.740 -7.326 41.992 1.00 92.56 305 LEU A O 1
ATOM 2423 N N . GLN A 1 306 ? -10.579 -8.615 41.899 1.00 90.12 306 GLN A N 1
ATOM 2424 C CA . GLN A 1 306 ? -11.504 -7.509 41.612 1.00 90.12 306 GLN A CA 1
ATOM 2425 C C . GLN A 1 306 ? -11.547 -6.474 42.747 1.00 90.12 306 GLN A C 1
ATOM 2427 O O . GLN A 1 306 ? -11.518 -5.275 42.471 1.00 90.12 306 GLN A O 1
ATOM 2432 N N . ASN A 1 307 ? -11.591 -6.917 44.007 1.00 90.44 307 ASN A N 1
ATOM 2433 C CA . ASN A 1 307 ? -11.595 -6.039 45.183 1.00 90.44 307 ASN A CA 1
ATOM 2434 C C . ASN A 1 307 ? -10.293 -5.237 45.302 1.00 90.44 307 ASN A C 1
ATOM 2436 O O . ASN A 1 307 ? -10.319 -4.062 45.664 1.00 90.44 307 ASN A O 1
ATOM 2440 N N . LYS A 1 308 ? -9.160 -5.845 44.936 1.00 90.19 308 LYS A N 1
ATOM 2441 C CA . LYS A 1 308 ? -7.846 -5.192 44.869 1.00 90.19 308 LYS A CA 1
ATOM 2442 C C . LYS A 1 308 ? -7.657 -4.301 43.637 1.00 90.19 308 LYS A C 1
ATOM 2444 O O . LYS A 1 308 ? -6.574 -3.760 43.444 1.00 90.19 308 LYS A O 1
ATOM 2449 N N . SER A 1 309 ? -8.688 -4.127 42.806 1.00 86.94 309 SER A N 1
ATOM 2450 C CA . SER A 1 309 ? -8.614 -3.383 41.539 1.00 86.94 309 SER A CA 1
ATOM 2451 C C . SER A 1 309 ? -7.561 -3.928 40.563 1.00 86.94 309 SER A C 1
ATOM 2453 O O . SER A 1 309 ? -7.059 -3.199 39.711 1.00 86.94 309 SER A O 1
ATOM 2455 N N . ILE A 1 310 ? -7.244 -5.222 40.658 1.00 87.62 310 ILE A N 1
ATOM 2456 C CA . ILE A 1 310 ? -6.388 -5.918 39.699 1.00 87.62 310 ILE A CA 1
ATOM 2457 C C . ILE A 1 310 ? -7.281 -6.387 38.537 1.00 87.62 310 ILE A C 1
ATOM 2459 O O . ILE A 1 310 ? -8.258 -7.105 38.779 1.00 87.62 310 ILE A O 1
ATOM 2463 N N . PRO A 1 311 ? -6.988 -6.011 37.276 1.00 86.94 311 PRO A N 1
ATOM 2464 C CA . PRO A 1 311 ? -7.763 -6.473 36.128 1.00 86.94 311 PRO A CA 1
ATOM 2465 C C . PRO A 1 311 ? -7.740 -8.001 36.026 1.00 86.94 311 PRO A C 1
ATOM 2467 O O . PRO A 1 311 ? -6.682 -8.612 35.891 1.00 86.94 311 PRO A O 1
ATOM 2470 N N . VAL A 1 312 ? -8.918 -8.622 36.086 1.00 90.88 312 VAL A N 1
ATOM 2471 C CA . VAL A 1 312 ? -9.069 -10.080 36.044 1.00 90.88 312 VAL A CA 1
ATOM 2472 C C . VAL A 1 312 ? -10.261 -10.472 35.178 1.00 90.88 312 VAL A C 1
ATOM 2474 O O . VAL A 1 312 ? -11.344 -9.901 35.301 1.00 90.88 312 VAL A O 1
ATOM 2477 N N . LEU A 1 313 ? -10.051 -11.474 34.325 1.00 93.00 313 LEU A N 1
ATOM 2478 C CA . LEU A 1 313 ? -11.078 -12.113 33.510 1.00 93.00 313 LEU A CA 1
ATOM 2479 C C . LEU A 1 313 ? -11.243 -13.568 33.967 1.00 93.00 313 LEU A C 1
ATOM 2481 O O . LEU A 1 313 ? -10.372 -14.406 33.740 1.00 93.00 313 LEU A O 1
ATOM 2485 N N . GLY A 1 314 ? -12.356 -13.863 34.633 1.00 91.44 314 GLY A N 1
ATOM 2486 C CA . GLY A 1 314 ? -12.681 -15.191 35.137 1.00 91.44 314 GLY A CA 1
ATOM 2487 C C . GLY A 1 314 ? -13.569 -15.976 34.176 1.00 91.44 314 GLY A C 1
ATOM 2488 O O . GLY A 1 314 ? -14.774 -15.762 34.143 1.00 91.44 314 GLY A O 1
ATOM 2489 N N . ILE A 1 315 ? -13.012 -16.931 33.433 1.00 87.75 315 ILE A N 1
ATOM 2490 C CA . ILE A 1 315 ? -13.785 -17.753 32.488 1.00 87.75 315 ILE A CA 1
ATOM 2491 C C . ILE A 1 315 ? -14.086 -19.118 33.120 1.00 87.75 315 ILE A C 1
ATOM 2493 O O . ILE A 1 315 ? -13.168 -19.839 33.506 1.00 87.75 315 ILE A O 1
ATOM 2497 N N . LYS A 1 316 ? -15.368 -19.497 33.208 1.00 85.19 316 LYS A N 1
ATOM 2498 C CA . LYS A 1 316 ? -15.796 -20.867 33.547 1.00 85.19 316 LYS A CA 1
ATOM 2499 C C . LYS A 1 316 ? -16.269 -21.560 32.271 1.00 85.19 316 LYS A C 1
ATOM 2501 O O . LYS A 1 316 ? -17.295 -21.172 31.722 1.00 85.19 316 LYS A O 1
ATOM 2506 N N . THR A 1 317 ? -15.530 -22.571 31.826 1.00 80.12 317 THR A N 1
ATOM 2507 C CA . THR A 1 317 ? -15.841 -23.356 30.616 1.00 80.12 317 THR A CA 1
ATOM 2508 C C . THR A 1 317 ? -16.512 -24.690 30.916 1.00 80.12 317 THR A C 1
ATOM 2510 O O . THR A 1 317 ? -17.202 -25.229 30.059 1.00 80.12 317 THR A O 1
ATOM 2513 N N . ASP A 1 318 ? -16.337 -25.217 32.127 1.00 70.69 318 ASP A N 1
ATOM 2514 C CA . ASP A 1 318 ? -16.937 -26.489 32.527 1.00 70.69 318 ASP A CA 1
ATOM 2515 C C . ASP A 1 318 ? -18.418 -26.254 32.852 1.00 70.69 318 ASP A C 1
ATOM 2517 O O . ASP A 1 318 ? -18.724 -25.416 33.710 1.00 70.69 318 ASP A O 1
ATOM 2521 N N . HIS A 1 319 ? -19.334 -26.942 32.163 1.00 55.25 319 HIS A N 1
ATOM 2522 C CA . HIS A 1 319 ? -20.779 -26.857 32.408 1.00 55.25 319 HIS A CA 1
ATOM 2523 C C . HIS A 1 319 ? -21.174 -27.581 33.697 1.00 55.25 319 HIS A C 1
ATOM 2525 O O . HIS A 1 319 ? -20.875 -28.786 33.821 1.00 55.25 319 HIS A O 1
#

Foldseek 3Di:
DDDPDDVQNVVFQLLLLLVQLLQLLVLLVPQQKKKFFAWDFDDDPVPPDGFTRGQKMWIGGPQAIEIEGETEAQPPRAADALVRCVVVCVLVVLLVCCVPPVGYQYEYEYQHHYCCLAQLLVQLLPDPDLVSSCVSNVVVVNNVVLVVSCVVSVHDSVVSSSSSVRYHYRHDDSVCSQVVSQVSCVQFKPPSPCSSVQSSVVSRVSNVVSHMGGSVNSQVSCVVVVMHTDDDQPPVNLLVVLCVQQCVLLPDDQADVSPHHDDDVLLVVVLVCVVPDDPVPPDDDDDDDPPPCPSVSLNSNQVVCVVVVNRDRHHDPDD

Organism: NCBI:txid412755